Protein AF-A0A438I0M8-F1 (afdb_monomer)

Radius of gyration: 24.5 Å; Cα contacts (8 Å, |Δi|>4): 207; chains: 1; bounding box: 60×56×67 Å

Secondary structure (DSSP, 8-state):
-PPPGGGPPPP----HHHHHHHHHHHHHHHHHHHHHS-TT--TT-TT--HHHHHHHHHHHHHHHHHTT----------TTTTTT--HHHHHHHHHHTT--HHHHHHHHHHHHT-EEEEEETTEEEEEEE--S---TT-TTHHHHHHHHHHHHHHHHHHHHHTT-------S-HHHHHHHTT-----SSEEETTEEES--TTSGGGGHHHHHHHHHHHHHS-GGG--HHHHHHHIIIIITTTTHHHHTT-PPPHHHHHHHHHHHHHHHHTTS-TT---PPPPP-

pLDDT: mean 85.46, std 12.23, range [33.66, 98.0]

Nearest PDB structures (foldseek):
  8c8j-assembly1_A  TM=7.610E-01  e=7.286E-09  Homo sapiens
  8sxu-assembly1_A  TM=8.122E-01  e=3.528E-08  Homo sapiens
  8ibz-assembly1_C  TM=8.012E-01  e=1.674E-04  Bombyx mori
  8ibx-assembly1_C  TM=8.055E-01  e=7.377E-03  Bombyx mori
  8gh6-assembly1_A  TM=6.022E-01  e=6.569E-04  Bombyx mori

InterPro domains:
  IPR000477 Reverse transcriptase domain [PF00078] (3-159)
  IPR043502 DNA/RNA polymerase superfamily [SSF56672] (4-160)

Mean predicted aligned error: 8.7 Å

Foldseek 3Di:
DDDDPLNDDDADDDDPVLLVVLVVLLVVLQVCLCVQFDPLLQPSHPPRDPVVNLVVLLVVVVVCVVVVDDDDDDDDDDRLLFLAAQLVLLLVLCVVSPHDPVSSVVVSCSQQVDWDWDQDPNDTHDIDTDRGGAHHVRSNRRSSSSSNVSVVVVVVVVCVVVVVDDDDDDPDPVVVCVVVVHDDDDPQDDDPRATRDDDLQDLVRCVSLLVVLLVVLVPDPLQPADLVRLVCCCVVPVVCSCVVVVVPGDHDPVNVVSSVVSSVCSSCVHPPPDDDDDDDDDD

Sequence (283 aa):
MSKKISDYRPISLITSIYKIIAKVLAGRLRGILHETIHFTQGAFVQGRRILDAILIANEIVDEKKRSGEEGVVFKIDFEKAYDHVSWNFLDHVLEKKGFSPRWRKWMIGCLSSVSFAILVNGNVKEWVKASKGLRQGNPLSSFLFTSVVDVLSRMLLRAKERNALEGFKVESLSRLAELLDCKASGWPILYLGLPLEGNLKACGFWDPMIERISRRLNEWQKAYLSFGGRITLIQSCLTHMPCYFLSLFKIPTSVAAKIERLQKDFLWSGVGEGKEIIWLAGM

Structure (mmCIF, N/CA/C/O backbone):
data_AF-A0A438I0M8-F1
#
_entry.id   AF-A0A438I0M8-F1
#
loop_
_atom_site.group_PDB
_atom_site.id
_atom_site.type_symbol
_atom_site.label_atom_id
_atom_site.label_alt_id
_atom_site.label_comp_id
_atom_site.label_asym_id
_atom_site.label_entity_id
_atom_site.label_seq_id
_atom_site.pdbx_PDB_ins_code
_atom_site.Cartn_x
_atom_site.Cartn_y
_atom_site.Cartn_z
_atom_site.occupancy
_atom_site.B_iso_or_equiv
_atom_site.auth_seq_id
_atom_site.auth_comp_id
_atom_site.auth_asym_id
_atom_site.auth_atom_id
_atom_site.pdbx_PDB_model_num
ATOM 1 N N . MET A 1 1 ? 5.580 -7.807 24.618 1.00 40.22 1 MET A N 1
ATOM 2 C CA . MET A 1 1 ? 5.728 -8.359 23.252 1.00 40.22 1 MET A CA 1
ATOM 3 C C . MET A 1 1 ? 7.169 -8.127 22.810 1.00 40.22 1 MET A C 1
ATOM 5 O O . MET A 1 1 ? 7.579 -6.975 22.747 1.00 40.22 1 MET A O 1
ATOM 9 N N . SER A 1 2 ? 7.964 -9.185 22.625 1.00 40.16 2 SER A N 1
ATOM 10 C CA . SER A 1 2 ? 9.350 -9.057 22.145 1.00 40.16 2 SER A CA 1
ATOM 11 C C . SER A 1 2 ? 9.335 -8.633 20.672 1.00 40.16 2 SER A C 1
ATOM 13 O O . SER A 1 2 ? 8.674 -9.291 19.870 1.00 40.16 2 SER A O 1
ATOM 15 N N . LYS A 1 3 ? 9.988 -7.515 20.327 1.00 59.50 3 LYS A N 1
ATOM 16 C CA . LYS A 1 3 ? 10.063 -7.012 18.944 1.00 59.50 3 LYS A CA 1
ATOM 17 C C . LYS A 1 3 ? 11.075 -7.850 18.168 1.00 59.50 3 LYS A C 1
ATOM 19 O O . LYS A 1 3 ? 12.253 -7.860 18.523 1.00 59.50 3 LYS A O 1
ATOM 24 N N . LYS A 1 4 ? 10.637 -8.540 17.114 1.00 74.12 4 LYS A N 1
ATOM 25 C CA . LYS A 1 4 ? 11.539 -9.267 16.211 1.00 74.12 4 LYS A CA 1
ATOM 26 C C . LYS A 1 4 ? 12.122 -8.291 15.190 1.00 74.12 4 LYS A C 1
ATOM 28 O O . LYS A 1 4 ? 11.483 -7.308 14.825 1.00 74.12 4 LYS A O 1
ATOM 33 N N . ILE A 1 5 ? 13.324 -8.570 14.678 1.00 71.38 5 ILE A N 1
ATOM 34 C CA . ILE A 1 5 ? 13.959 -7.744 13.628 1.00 71.38 5 ILE A CA 1
ATOM 35 C C . ILE A 1 5 ? 13.052 -7.622 12.388 1.00 71.38 5 ILE A C 1
ATOM 37 O O . ILE A 1 5 ? 13.022 -6.574 11.749 1.00 71.38 5 ILE A O 1
ATOM 41 N N . SER A 1 6 ? 12.256 -8.655 12.092 1.00 71.38 6 SER A N 1
ATOM 42 C CA . SER A 1 6 ? 11.258 -8.670 11.013 1.00 71.38 6 SER A CA 1
ATOM 43 C C . SER A 1 6 ? 10.191 -7.578 11.114 1.00 71.38 6 SER A C 1
ATOM 45 O O . SER A 1 6 ? 9.601 -7.225 10.097 1.00 71.38 6 SER A O 1
ATOM 47 N N . ASP A 1 7 ? 9.948 -7.043 12.312 1.00 75.56 7 ASP A N 1
ATOM 48 C CA . ASP A 1 7 ? 8.883 -6.069 12.566 1.00 75.56 7 ASP A CA 1
ATOM 49 C C . ASP A 1 7 ? 9.321 -4.636 12.214 1.00 75.56 7 ASP A C 1
ATOM 51 O O . ASP A 1 7 ? 8.504 -3.712 12.163 1.00 75.56 7 ASP A O 1
ATOM 55 N N . TYR A 1 8 ? 10.618 -4.435 11.965 1.00 76.88 8 TYR A N 1
ATOM 56 C CA . TYR A 1 8 ? 11.184 -3.140 11.621 1.00 76.88 8 TYR A CA 1
ATOM 57 C C . TYR A 1 8 ? 11.173 -2.922 10.111 1.00 76.88 8 TYR A C 1
ATOM 59 O O . TYR A 1 8 ? 11.586 -3.774 9.327 1.00 76.88 8 TYR A O 1
ATOM 67 N N . ARG A 1 9 ? 10.750 -1.723 9.700 1.00 74.12 9 ARG A N 1
ATOM 68 C CA . ARG A 1 9 ? 10.871 -1.271 8.312 1.00 74.12 9 ARG A CA 1
ATOM 69 C C . ARG A 1 9 ? 12.157 -0.462 8.145 1.00 74.12 9 ARG A C 1
ATOM 71 O O . ARG A 1 9 ? 12.254 0.605 8.759 1.00 74.12 9 ARG A O 1
ATOM 78 N N . PRO A 1 10 ? 13.128 -0.913 7.335 1.00 75.00 10 PRO A N 1
ATOM 79 C CA . PRO A 1 10 ? 14.333 -0.138 7.087 1.00 75.00 10 PRO A CA 1
ATOM 80 C C . PRO A 1 10 ? 13.983 1.123 6.286 1.00 75.00 10 PRO A C 1
ATOM 82 O O . PRO A 1 10 ? 13.381 1.057 5.216 1.00 75.00 10 PRO A O 1
ATOM 85 N N . ILE A 1 11 ? 14.364 2.294 6.797 1.00 76.50 11 ILE A N 1
ATOM 86 C CA . ILE A 1 11 ? 14.213 3.568 6.084 1.00 76.50 11 ILE A CA 1
ATOM 87 C C . ILE A 1 11 ? 15.577 3.967 5.536 1.00 76.50 11 ILE A C 1
ATOM 89 O O . ILE A 1 11 ? 16.555 4.050 6.274 1.00 76.50 11 ILE A O 1
ATOM 93 N N . SER A 1 12 ? 15.646 4.237 4.233 1.00 74.38 12 SER A N 1
ATOM 94 C CA . SER A 1 12 ? 16.887 4.691 3.605 1.00 74.38 12 SER A CA 1
ATOM 95 C C . SER A 1 12 ? 17.064 6.197 3.785 1.00 74.38 12 SER A C 1
ATOM 97 O O . SER A 1 12 ? 16.319 6.990 3.201 1.00 74.38 12 SER A O 1
ATOM 99 N N . LEU A 1 13 ? 18.087 6.610 4.536 1.00 74.75 13 LEU A N 1
ATOM 100 C CA . LEU A 1 13 ? 18.497 8.012 4.592 1.00 74.75 13 LEU A CA 1
ATOM 101 C C . LEU A 1 13 ? 19.323 8.352 3.342 1.00 74.75 13 LEU A C 1
ATOM 103 O O . LEU A 1 13 ? 20.505 8.043 3.246 1.00 74.75 13 LEU A O 1
ATOM 107 N N . ILE A 1 14 ? 18.676 8.960 2.352 1.00 79.81 14 ILE A N 1
ATOM 108 C CA . ILE A 1 14 ? 19.315 9.358 1.092 1.00 79.81 14 ILE A CA 1
ATOM 109 C C . ILE A 1 14 ? 19.862 10.793 1.147 1.00 79.81 14 ILE A C 1
ATOM 111 O O . ILE 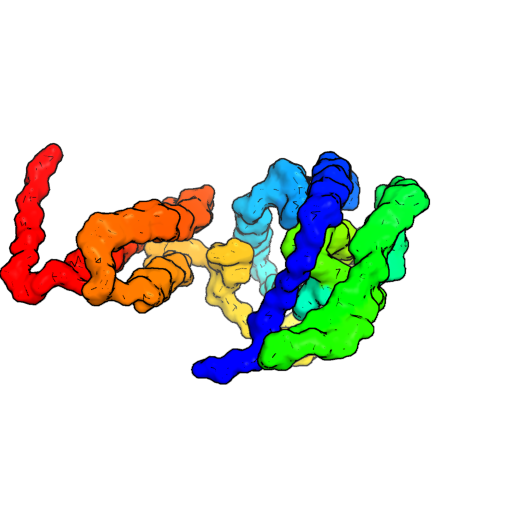A 1 14 ? 19.286 11.658 1.812 1.00 79.81 14 ILE A O 1
ATOM 115 N N . THR A 1 15 ? 20.950 11.056 0.414 1.00 85.75 15 THR A N 1
ATOM 116 C CA . THR A 1 15 ? 21.572 12.390 0.338 1.00 85.75 15 THR A CA 1
ATOM 117 C C . THR A 1 15 ? 20.621 13.420 -0.275 1.00 85.75 15 THR A C 1
ATOM 119 O O . THR A 1 15 ? 19.768 13.086 -1.102 1.00 85.75 15 THR A O 1
ATOM 122 N N . SER A 1 16 ? 20.762 14.693 0.107 1.00 89.12 16 SER A N 1
ATOM 123 C CA . SER A 1 16 ? 19.890 15.774 -0.378 1.00 89.12 16 SER A CA 1
ATOM 124 C C . SER A 1 16 ? 19.941 15.938 -1.900 1.00 89.12 16 SER A C 1
ATOM 126 O O . SER A 1 16 ? 18.896 16.058 -2.534 1.00 89.12 16 SER A O 1
ATOM 128 N N . ILE A 1 17 ? 21.130 15.841 -2.504 1.00 89.19 17 ILE A N 1
ATOM 129 C CA . ILE A 1 17 ? 21.302 15.890 -3.966 1.00 89.19 17 ILE A CA 1
ATOM 130 C C . ILE A 1 17 ? 20.529 14.748 -4.630 1.00 89.19 17 ILE A C 1
ATOM 132 O O . ILE A 1 17 ? 19.749 14.967 -5.557 1.00 89.19 17 ILE A O 1
ATOM 136 N N . TYR A 1 18 ? 20.674 13.525 -4.113 1.00 89.50 18 TYR A N 1
ATOM 137 C CA . TYR A 1 18 ? 19.948 12.382 -4.647 1.00 89.50 18 TYR A CA 1
ATOM 138 C C . TYR A 1 18 ? 18.426 12.534 -4.471 1.00 89.50 18 TYR A C 1
ATOM 140 O O . TYR A 1 18 ? 17.674 12.189 -5.380 1.00 89.50 18 TYR A O 1
ATOM 148 N N . LYS A 1 19 ? 17.948 13.093 -3.348 1.00 89.88 19 LYS A N 1
ATOM 149 C CA . LYS A 1 19 ? 16.517 13.391 -3.143 1.00 89.88 19 LYS A CA 1
ATOM 150 C C . LYS A 1 19 ? 15.972 14.315 -4.229 1.00 89.88 19 LYS A C 1
ATOM 152 O O . LYS A 1 19 ? 14.874 14.060 -4.718 1.00 89.88 19 LYS A O 1
ATOM 157 N N . ILE A 1 20 ? 16.728 15.343 -4.618 1.00 92.62 20 ILE A N 1
ATOM 158 C CA . ILE A 1 20 ? 16.339 16.277 -5.685 1.00 92.62 20 ILE A CA 1
ATOM 159 C C . ILE A 1 20 ? 16.224 15.529 -7.015 1.00 92.62 20 ILE A C 1
ATOM 161 O O . ILE A 1 20 ? 15.172 15.574 -7.650 1.00 92.62 20 ILE A O 1
ATOM 165 N N . ILE A 1 21 ? 17.257 14.770 -7.394 1.00 92.62 21 ILE A N 1
ATOM 166 C CA . ILE A 1 21 ? 17.262 13.978 -8.634 1.00 92.62 21 ILE A CA 1
ATOM 167 C C . ILE A 1 21 ? 16.079 13.002 -8.653 1.00 92.62 21 ILE A C 1
ATOM 169 O O . ILE A 1 21 ? 15.280 12.999 -9.591 1.00 92.62 21 ILE A O 1
ATOM 173 N N . ALA A 1 22 ? 15.908 12.219 -7.586 1.00 92.75 22 ALA A N 1
ATOM 174 C CA . ALA A 1 22 ? 14.816 11.264 -7.460 1.00 92.75 22 ALA A CA 1
ATOM 175 C C . ALA A 1 22 ? 13.445 11.946 -7.525 1.00 92.75 22 ALA A C 1
ATOM 177 O O . ALA A 1 22 ? 12.528 11.417 -8.145 1.00 92.75 22 ALA A O 1
ATOM 178 N N . LYS A 1 23 ? 13.291 13.133 -6.929 1.00 94.25 23 LYS A N 1
ATOM 179 C CA . LYS A 1 23 ? 12.041 13.898 -6.973 1.00 94.25 23 LYS A CA 1
ATOM 180 C C . LYS A 1 23 ? 11.719 14.392 -8.382 1.00 94.25 23 LYS A C 1
ATOM 182 O O . LYS A 1 23 ? 10.563 14.287 -8.785 1.00 94.25 23 LYS A O 1
ATOM 187 N N . VAL A 1 24 ? 12.711 14.879 -9.130 1.00 95.62 24 VAL A N 1
ATOM 188 C CA . VAL A 1 24 ? 12.541 15.301 -10.532 1.00 95.62 24 VAL A CA 1
ATOM 189 C C . VAL A 1 24 ? 12.108 14.117 -11.395 1.00 95.62 24 VAL A C 1
ATOM 191 O O . VAL A 1 24 ? 11.123 14.206 -12.129 1.00 95.62 24 VAL A O 1
ATOM 194 N N . LEU A 1 25 ? 12.799 12.983 -11.263 1.00 96.00 25 LEU A N 1
ATOM 195 C CA . LEU A 1 25 ? 12.471 11.764 -11.998 1.00 96.00 25 LEU A CA 1
ATOM 196 C C . LEU A 1 25 ? 11.075 11.236 -11.629 1.00 96.00 25 LEU A C 1
ATOM 198 O O . LEU A 1 25 ? 10.295 10.876 -12.509 1.00 96.00 25 LEU A O 1
ATOM 202 N N . ALA A 1 26 ? 10.730 11.252 -10.339 1.00 95.00 26 ALA A N 1
ATOM 203 C CA . ALA A 1 26 ? 9.423 10.842 -9.840 1.00 95.00 26 ALA A CA 1
ATOM 204 C C . ALA A 1 26 ? 8.300 11.757 -10.339 1.00 95.00 26 ALA A C 1
ATOM 206 O O . ALA A 1 26 ? 7.229 11.269 -10.681 1.00 95.00 26 ALA A O 1
ATOM 207 N N . GLY A 1 27 ? 8.541 13.069 -10.423 1.00 95.25 27 GLY A N 1
ATOM 208 C CA . GLY A 1 27 ? 7.591 14.023 -10.993 1.00 95.25 27 GLY A CA 1
ATOM 209 C C . GLY A 1 27 ? 7.272 13.717 -12.457 1.00 95.25 27 GLY A C 1
ATOM 210 O O . GLY A 1 27 ? 6.103 13.685 -12.829 1.00 95.25 27 GLY A O 1
ATOM 211 N N . ARG A 1 28 ? 8.297 13.406 -13.262 1.00 94.31 28 ARG A N 1
ATOM 212 C CA . ARG A 1 28 ? 8.118 13.005 -14.669 1.00 94.31 28 ARG A CA 1
ATOM 213 C C . ARG A 1 28 ? 7.369 11.680 -14.798 1.00 94.31 28 ARG A C 1
ATOM 215 O O . ARG A 1 28 ? 6.423 11.593 -15.572 1.00 94.31 28 ARG A O 1
ATOM 222 N N . LEU A 1 29 ? 7.755 10.672 -14.011 1.00 94.00 29 LEU A N 1
ATOM 223 C CA . LEU A 1 29 ? 7.098 9.363 -14.027 1.00 94.00 29 LEU A CA 1
ATOM 224 C C . LEU A 1 29 ? 5.631 9.455 -13.588 1.00 94.00 29 LEU A C 1
ATOM 226 O O . LEU A 1 29 ? 4.770 8.822 -14.188 1.00 94.00 29 LEU A O 1
ATOM 230 N N . ARG A 1 30 ? 5.331 10.280 -12.579 1.00 93.06 30 ARG A N 1
ATOM 231 C CA . ARG A 1 30 ? 3.965 10.512 -12.095 1.00 93.06 30 ARG A CA 1
ATOM 232 C C . ARG A 1 30 ? 3.036 11.013 -13.202 1.00 93.06 30 ARG A C 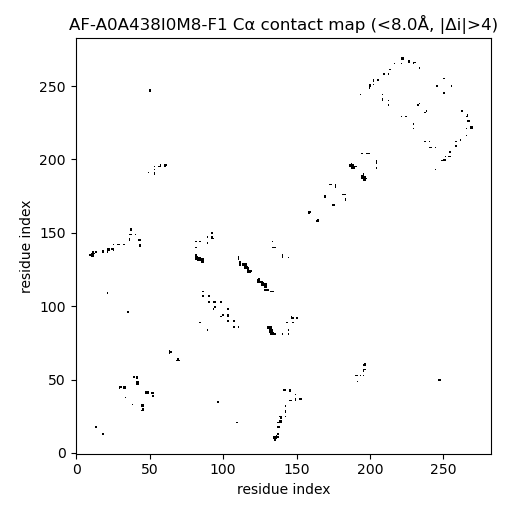1
ATOM 234 O O . ARG A 1 30 ? 1.895 10.565 -13.249 1.00 93.06 30 ARG A O 1
ATOM 241 N N . GLY A 1 31 ? 3.522 11.903 -14.072 1.00 91.56 31 GLY A N 1
ATOM 242 C CA . GLY A 1 31 ? 2.730 12.486 -15.158 1.00 91.56 31 GLY A CA 1
ATOM 243 C C . GLY A 1 31 ? 2.181 11.441 -16.128 1.00 91.56 31 GLY A C 1
ATOM 244 O O . GLY A 1 31 ? 1.017 11.507 -16.487 1.00 91.56 31 GLY A O 1
ATOM 245 N N . ILE A 1 32 ? 2.971 10.421 -16.457 1.00 91.50 32 ILE A N 1
ATOM 246 C CA . ILE A 1 32 ? 2.619 9.388 -17.450 1.00 91.50 32 ILE A CA 1
ATOM 247 C C . ILE A 1 32 ? 2.064 8.098 -16.828 1.00 91.50 32 ILE A C 1
ATOM 249 O O . ILE A 1 32 ? 1.664 7.166 -17.525 1.00 91.50 32 ILE A O 1
ATOM 253 N N . LEU A 1 33 ? 2.073 7.986 -15.497 1.00 90.25 33 LEU A N 1
ATOM 254 C CA . LEU A 1 33 ? 1.734 6.727 -14.834 1.00 90.25 33 LEU A CA 1
ATOM 255 C C . LEU A 1 33 ? 0.277 6.317 -15.091 1.00 90.25 33 LEU A C 1
ATOM 257 O O . LEU A 1 33 ? -0.017 5.138 -15.238 1.00 90.25 33 LEU A O 1
ATOM 261 N N . HIS A 1 34 ? -0.629 7.288 -15.187 1.00 88.06 34 HIS A N 1
ATOM 262 C CA . HIS A 1 34 ? -2.049 7.034 -15.417 1.00 88.06 34 HIS A CA 1
ATOM 263 C C . HIS A 1 34 ? -2.349 6.411 -16.793 1.00 88.06 34 HIS A C 1
ATOM 265 O O . HIS A 1 34 ? -3.288 5.626 -16.891 1.00 88.06 34 HIS A O 1
ATOM 271 N N . GLU A 1 35 ? -1.526 6.693 -17.809 1.00 88.69 35 GLU A N 1
ATOM 272 C CA . GLU A 1 35 ? -1.633 6.135 -19.168 1.00 88.69 35 GLU A CA 1
ATOM 273 C C . GLU A 1 35 ? -1.094 4.699 -19.247 1.00 88.69 35 GLU A C 1
ATOM 275 O O . GLU A 1 35 ? -1.533 3.884 -20.054 1.00 88.69 35 GLU A O 1
ATOM 280 N N . THR A 1 36 ? -0.125 4.370 -18.390 1.00 88.06 36 THR A N 1
ATOM 281 C CA . THR A 1 36 ? 0.615 3.100 -18.461 1.00 88.06 36 THR A CA 1
ATOM 282 C C . THR A 1 36 ? 0.114 2.039 -17.484 1.00 88.06 36 THR A C 1
ATOM 284 O O . THR A 1 36 ? 0.521 0.877 -17.587 1.00 88.06 36 THR A O 1
ATOM 287 N N . ILE A 1 37 ? -0.741 2.403 -16.529 1.00 91.50 37 ILE A N 1
ATOM 288 C CA . ILE A 1 37 ? -1.226 1.530 -15.456 1.00 91.50 37 ILE A CA 1
ATOM 289 C C . ILE A 1 37 ? -2.719 1.251 -15.628 1.00 91.50 37 ILE A C 1
ATOM 291 O O . ILE A 1 37 ? -3.517 2.171 -15.822 1.00 91.50 37 ILE A O 1
ATOM 295 N N . HIS A 1 38 ? -3.101 -0.020 -15.494 1.00 90.00 38 HIS A N 1
ATOM 296 C CA . HIS A 1 38 ? -4.480 -0.481 -15.611 1.00 90.00 38 HIS A CA 1
ATOM 297 C C . HIS A 1 38 ? -5.424 0.283 -14.670 1.00 90.00 38 HIS A C 1
ATOM 299 O O . HIS A 1 38 ? -5.036 0.638 -13.556 1.00 90.00 38 HIS A O 1
ATOM 305 N N . PHE A 1 39 ? -6.663 0.547 -15.096 1.00 87.25 39 PHE A N 1
ATOM 306 C CA . PHE A 1 39 ? -7.582 1.453 -14.392 1.00 87.25 39 PHE A CA 1
ATOM 307 C C . PHE A 1 39 ? -7.948 0.995 -12.969 1.00 87.25 39 PHE A C 1
ATOM 309 O O . PHE A 1 39 ? -8.180 1.837 -12.106 1.00 87.25 39 PHE A O 1
ATOM 316 N N . THR A 1 40 ? -7.920 -0.313 -12.693 1.00 86.44 40 THR A N 1
ATOM 317 C CA . THR A 1 40 ? -8.222 -0.878 -11.361 1.00 86.44 40 THR A CA 1
ATOM 318 C C . THR A 1 40 ? -7.136 -0.619 -10.311 1.00 86.44 40 THR A C 1
ATOM 320 O O . THR A 1 40 ? -7.393 -0.731 -9.114 1.00 86.44 40 THR A O 1
ATOM 323 N N . GLN A 1 41 ? -5.918 -0.255 -10.717 1.00 88.94 41 GLN A N 1
ATOM 324 C CA . GLN A 1 41 ? -4.818 0.024 -9.793 1.00 88.94 41 GLN A CA 1
ATOM 325 C C . GLN A 1 41 ? -4.948 1.445 -9.219 1.00 88.94 41 GLN A C 1
ATOM 327 O O . GLN A 1 41 ? -4.519 2.422 -9.827 1.00 88.94 41 GLN A O 1
ATOM 332 N N . GLY A 1 42 ? -5.529 1.593 -8.030 1.00 85.69 42 GLY A N 1
ATOM 333 C CA . GLY A 1 42 ? -5.767 2.919 -7.437 1.00 85.69 42 GLY A CA 1
ATOM 334 C C . GLY A 1 42 ? -4.529 3.600 -6.829 1.00 85.69 42 GLY A C 1
ATOM 335 O O . GLY A 1 42 ? -4.454 4.826 -6.773 1.00 85.69 42 GLY A O 1
ATOM 336 N N . ALA A 1 43 ? -3.544 2.831 -6.356 1.00 87.94 43 ALA A N 1
ATOM 337 C CA . ALA A 1 43 ? -2.472 3.366 -5.514 1.00 87.94 43 ALA A CA 1
ATOM 338 C C . ALA A 1 43 ? -1.422 4.175 -6.296 1.00 87.94 43 ALA A C 1
ATOM 340 O O . ALA A 1 43 ? -0.907 3.721 -7.313 1.00 87.94 43 ALA A O 1
ATOM 341 N N . PHE A 1 44 ? -1.052 5.347 -5.762 1.00 88.44 44 PHE A N 1
ATOM 342 C CA . PHE A 1 44 ? 0.003 6.236 -6.280 1.00 88.44 44 PHE A CA 1
ATOM 343 C C . PHE A 1 44 ? -0.183 6.722 -7.728 1.00 88.44 44 PHE A C 1
ATOM 345 O O . PHE A 1 44 ? 0.752 7.265 -8.312 1.00 88.44 44 PHE A O 1
ATOM 352 N N . VAL A 1 45 ? -1.381 6.603 -8.301 1.00 89.69 45 VAL A N 1
ATOM 353 C CA . VAL A 1 45 ? -1.696 7.144 -9.628 1.00 89.69 45 VAL A CA 1
ATOM 354 C C . VAL A 1 45 ? -2.427 8.475 -9.474 1.00 89.69 45 VAL A C 1
ATOM 356 O O . VAL A 1 45 ? -3.369 8.601 -8.694 1.00 89.69 45 VAL A O 1
ATOM 359 N N . GLN A 1 46 ? -1.979 9.502 -10.199 1.00 88.56 46 GLN A N 1
ATOM 360 C CA . GLN A 1 46 ? -2.615 10.817 -10.152 1.00 88.56 46 GLN A CA 1
ATOM 361 C C . GLN A 1 46 ? -4.069 10.738 -10.636 1.00 88.56 46 GLN A C 1
ATOM 363 O O . GLN A 1 46 ? -4.363 10.073 -11.622 1.00 88.56 46 GLN A O 1
ATOM 368 N N . GLY A 1 47 ? -4.969 11.418 -9.922 1.00 87.44 47 GLY A N 1
ATOM 369 C CA . GLY A 1 47 ? -6.400 11.437 -10.230 1.00 87.44 47 GLY A CA 1
ATOM 370 C C . GLY A 1 47 ? -7.203 10.284 -9.620 1.00 87.44 47 GLY A C 1
ATOM 371 O O . GLY A 1 47 ? -8.418 10.404 -9.545 1.00 87.44 47 GLY A O 1
ATOM 372 N N . ARG A 1 48 ? -6.558 9.220 -9.119 1.00 91.00 48 ARG A N 1
ATOM 373 C CA . ARG A 1 48 ? -7.243 8.085 -8.475 1.00 91.00 48 ARG A CA 1
ATOM 374 C C . ARG A 1 48 ? -7.273 8.279 -6.960 1.00 91.00 48 ARG A C 1
ATOM 376 O O . ARG A 1 48 ? -6.226 8.521 -6.352 1.00 91.00 48 ARG A O 1
ATOM 383 N N . ARG A 1 49 ? -8.456 8.215 -6.339 1.00 91.19 49 ARG A N 1
ATOM 384 C CA . ARG A 1 49 ? -8.604 8.389 -4.886 1.00 91.19 49 ARG A CA 1
ATOM 385 C C . ARG A 1 49 ? -8.703 7.030 -4.204 1.00 91.19 49 ARG A C 1
ATOM 387 O O . ARG A 1 49 ? -9.259 6.077 -4.736 1.00 91.19 49 ARG A O 1
ATOM 394 N N . ILE A 1 50 ? -8.191 6.957 -2.978 1.00 92.00 50 ILE A N 1
ATOM 395 C CA . ILE A 1 50 ? -8.288 5.746 -2.148 1.00 92.00 50 ILE A CA 1
ATOM 396 C C . ILE A 1 50 ? -9.748 5.367 -1.852 1.00 92.00 50 ILE A C 1
ATOM 398 O O . ILE A 1 50 ? -10.071 4.188 -1.756 1.00 92.00 50 ILE A O 1
ATOM 402 N N . LEU A 1 51 ? -10.626 6.370 -1.759 1.00 90.44 51 LEU A N 1
ATOM 403 C CA . LEU A 1 51 ? -12.051 6.188 -1.496 1.00 90.44 51 LEU A CA 1
ATOM 404 C C . LEU A 1 51 ? -12.762 5.496 -2.662 1.00 90.44 51 LEU A C 1
ATOM 406 O O . LEU A 1 51 ? -13.614 4.649 -2.418 1.00 90.44 51 LEU A O 1
ATOM 410 N N . ASP A 1 52 ? -12.355 5.780 -3.903 1.00 90.75 52 ASP A N 1
ATOM 411 C CA . ASP A 1 52 ? -12.923 5.144 -5.096 1.00 90.75 52 ASP A CA 1
ATOM 412 C C . ASP A 1 52 ? -12.681 3.629 -5.055 1.00 90.75 52 ASP A C 1
ATOM 414 O O . ASP A 1 52 ? -13.586 2.842 -5.311 1.00 90.75 52 ASP A O 1
ATOM 418 N N . ALA A 1 53 ? -11.476 3.207 -4.650 1.00 91.56 53 ALA A N 1
ATOM 419 C CA . ALA A 1 53 ? -11.140 1.789 -4.516 1.00 91.56 53 ALA A CA 1
ATOM 420 C C . ALA A 1 53 ? -12.008 1.081 -3.464 1.00 91.56 53 ALA A C 1
ATOM 422 O O . ALA A 1 53 ? -12.385 -0.073 -3.652 1.00 91.56 53 ALA A O 1
ATOM 423 N N . ILE A 1 54 ? -12.341 1.766 -2.367 1.00 90.31 54 ILE A N 1
ATOM 424 C CA . ILE A 1 54 ? -13.207 1.216 -1.318 1.00 90.31 54 ILE A CA 1
ATOM 425 C C . ILE A 1 54 ? -14.652 1.131 -1.797 1.00 90.31 54 ILE A C 1
ATOM 427 O O . ILE A 1 54 ? -15.309 0.123 -1.552 1.00 90.31 54 ILE A O 1
ATOM 431 N N . LEU A 1 55 ? -15.146 2.165 -2.479 1.00 90.00 55 LEU A N 1
ATOM 432 C CA . LEU A 1 55 ? -16.506 2.184 -3.007 1.00 90.00 55 LEU A CA 1
ATOM 433 C C . LEU A 1 55 ? -16.708 1.068 -4.039 1.00 90.00 55 LEU A C 1
ATOM 435 O O . LEU A 1 55 ? -17.650 0.294 -3.918 1.00 90.00 55 LEU A O 1
ATOM 439 N N . ILE A 1 56 ? -15.776 0.934 -4.989 1.00 91.31 56 ILE A N 1
ATOM 440 C CA . ILE A 1 56 ? -15.798 -0.132 -5.999 1.00 91.31 56 ILE A CA 1
ATOM 441 C C . ILE A 1 56 ? -15.769 -1.511 -5.328 1.00 91.31 56 ILE A C 1
ATOM 443 O O . ILE A 1 56 ? -16.540 -2.388 -5.702 1.00 91.31 56 ILE A O 1
ATOM 447 N N . ALA A 1 57 ? -14.909 -1.709 -4.324 1.00 91.75 57 ALA A N 1
ATOM 448 C CA . ALA A 1 57 ? -14.836 -2.982 -3.612 1.00 91.75 57 ALA A CA 1
ATOM 449 C C . ALA A 1 57 ? -16.141 -3.320 -2.871 1.00 91.75 57 ALA A C 1
ATOM 451 O O . ALA A 1 57 ? -16.554 -4.476 -2.897 1.00 91.75 57 ALA A O 1
ATOM 452 N N . ASN A 1 58 ? -16.796 -2.337 -2.240 1.00 88.75 58 ASN A N 1
ATOM 453 C CA . ASN A 1 58 ? -18.093 -2.557 -1.595 1.00 88.75 58 ASN A CA 1
ATOM 454 C C . ASN A 1 58 ? -19.181 -2.896 -2.621 1.00 88.75 58 ASN A C 1
ATOM 456 O O . ASN A 1 58 ? -19.896 -3.866 -2.407 1.00 88.75 58 ASN A O 1
ATOM 460 N N . GLU A 1 59 ? -19.262 -2.186 -3.752 1.00 90.75 59 GLU A N 1
ATOM 461 C CA . GLU A 1 59 ? -20.280 -2.493 -4.770 1.00 90.75 59 GLU A CA 1
ATOM 462 C C . GLU A 1 59 ? -20.086 -3.894 -5.366 1.00 90.75 59 GLU A C 1
ATOM 464 O O . GLU A 1 59 ? -21.058 -4.625 -5.506 1.00 90.75 59 GLU A O 1
ATOM 469 N N . ILE A 1 60 ? -18.842 -4.317 -5.637 1.00 91.25 60 ILE A N 1
ATOM 470 C CA . ILE A 1 60 ? -18.551 -5.677 -6.132 1.00 91.25 60 ILE A CA 1
ATOM 471 C C . ILE A 1 60 ? -19.019 -6.743 -5.130 1.00 91.25 60 ILE A C 1
ATOM 473 O O . ILE A 1 60 ? -19.575 -7.772 -5.520 1.00 91.25 60 ILE A O 1
ATOM 477 N N . VAL A 1 61 ? -18.774 -6.520 -3.835 1.00 89.81 61 VAL A N 1
ATOM 478 C CA . VAL A 1 61 ? -19.192 -7.446 -2.773 1.00 89.81 61 VAL A CA 1
ATOM 479 C C . VAL A 1 61 ? -20.715 -7.474 -2.649 1.00 89.81 61 VAL A C 1
ATOM 481 O O . VAL A 1 61 ? -21.297 -8.555 -2.566 1.00 89.81 61 VAL A O 1
ATOM 484 N N . ASP A 1 62 ? -21.364 -6.311 -2.675 1.00 88.50 62 ASP A N 1
ATOM 485 C CA . ASP A 1 62 ? -22.817 -6.200 -2.565 1.00 88.50 62 ASP A CA 1
ATOM 486 C C . ASP A 1 62 ? -23.531 -6.807 -3.779 1.00 88.50 62 ASP A C 1
ATOM 488 O O . ASP A 1 62 ? -24.513 -7.531 -3.611 1.00 88.50 62 ASP A O 1
ATOM 492 N N . GLU A 1 63 ? -23.029 -6.574 -4.995 1.00 91.06 63 GLU A N 1
ATOM 493 C CA . GLU A 1 63 ? -23.537 -7.176 -6.231 1.00 91.06 63 GLU A CA 1
ATOM 494 C C . GLU A 1 63 ? -23.505 -8.706 -6.147 1.00 91.06 63 GLU A C 1
ATOM 496 O O . GLU A 1 63 ? -24.525 -9.363 -6.374 1.00 91.06 63 GLU A O 1
ATOM 501 N N . LYS A 1 64 ? -22.363 -9.280 -5.743 1.00 89.38 64 LYS A N 1
ATOM 502 C CA . LYS A 1 64 ? -22.211 -10.736 -5.620 1.00 89.38 64 LYS A CA 1
ATOM 503 C C . LYS A 1 64 ? -23.100 -11.356 -4.550 1.00 89.38 64 LYS A C 1
ATOM 505 O O . LYS A 1 64 ? -23.545 -12.488 -4.695 1.00 89.38 64 LYS A O 1
ATOM 510 N N . LYS A 1 65 ? -23.420 -10.615 -3.494 1.00 86.25 65 LYS A N 1
ATOM 511 C CA . LYS A 1 65 ? -24.386 -11.076 -2.492 1.00 86.25 65 LYS A CA 1
ATOM 512 C C . LYS A 1 65 ? -25.815 -11.033 -2.995 1.00 86.25 65 LYS A C 1
ATOM 514 O O . LYS A 1 65 ? -26.569 -11.967 -2.738 1.00 86.25 65 LYS A O 1
ATOM 519 N N . ARG A 1 66 ? -26.189 -9.971 -3.714 1.00 90.19 66 ARG A N 1
ATOM 520 C CA . ARG A 1 66 ? -27.528 -9.848 -4.309 1.00 90.19 66 ARG A CA 1
ATOM 521 C C . ARG A 1 66 ? -27.793 -10.946 -5.337 1.00 90.19 66 ARG A C 1
ATOM 523 O O . ARG A 1 66 ? -28.936 -11.372 -5.454 1.00 90.19 66 ARG A O 1
ATOM 530 N N . SER A 1 67 ? -26.763 -11.428 -6.039 1.00 92.00 67 SER A N 1
ATOM 531 C CA . SER A 1 67 ? -26.909 -12.559 -6.962 1.00 92.00 67 SER A CA 1
ATOM 532 C C . SER A 1 67 ? -27.110 -13.908 -6.259 1.00 92.00 67 SER A C 1
ATOM 534 O O . SER A 1 67 ? -27.507 -14.865 -6.914 1.00 92.00 67 SER A O 1
ATOM 536 N N . GLY A 1 68 ? -26.848 -14.005 -4.948 1.00 87.00 68 GLY A N 1
ATOM 537 C CA . GLY A 1 68 ? -26.949 -15.256 -4.188 1.00 87.00 68 GLY A CA 1
ATOM 538 C C . GLY A 1 68 ? -25.891 -16.300 -4.560 1.00 87.00 68 GLY A C 1
ATOM 539 O O . GLY A 1 68 ? -26.012 -17.458 -4.168 1.00 87.00 68 GLY A O 1
ATOM 540 N N . GLU A 1 69 ? -24.865 -15.906 -5.319 1.00 84.38 69 GLU A N 1
ATOM 541 C CA . GLU A 1 69 ? -23.768 -16.790 -5.709 1.00 84.38 69 GLU A CA 1
ATOM 542 C C . GLU A 1 69 ? -22.745 -16.882 -4.576 1.00 84.38 69 GLU A C 1
ATOM 544 O O . GLU A 1 69 ? -22.329 -15.873 -4.000 1.00 84.38 69 GLU A O 1
ATOM 549 N N . GLU A 1 70 ? -22.289 -18.096 -4.278 1.00 80.81 70 GLU A N 1
ATOM 550 C CA . GLU A 1 70 ? -21.169 -18.284 -3.364 1.00 80.81 70 GLU A CA 1
ATOM 551 C C . GLU A 1 70 ? -19.871 -17.764 -3.996 1.00 80.81 70 GLU A C 1
ATOM 553 O O . GLU A 1 70 ? -19.599 -17.957 -5.183 1.00 80.81 70 GLU A O 1
ATOM 558 N N . GLY A 1 71 ? -19.039 -17.108 -3.190 1.00 84.31 71 GLY A N 1
ATOM 559 C CA . GLY A 1 71 ? -17.780 -16.542 -3.651 1.00 84.31 71 GLY A CA 1
ATOM 560 C C . GLY A 1 71 ? -16.799 -16.302 -2.512 1.00 84.31 71 GLY A C 1
ATOM 561 O O . GLY A 1 71 ? -17.177 -16.180 -1.347 1.00 84.31 71 GLY A O 1
ATOM 562 N N . VAL A 1 72 ? -15.516 -16.220 -2.862 1.00 86.25 72 VAL A N 1
ATOM 563 C CA . VAL A 1 72 ? -14.422 -15.963 -1.919 1.00 86.25 72 VAL A 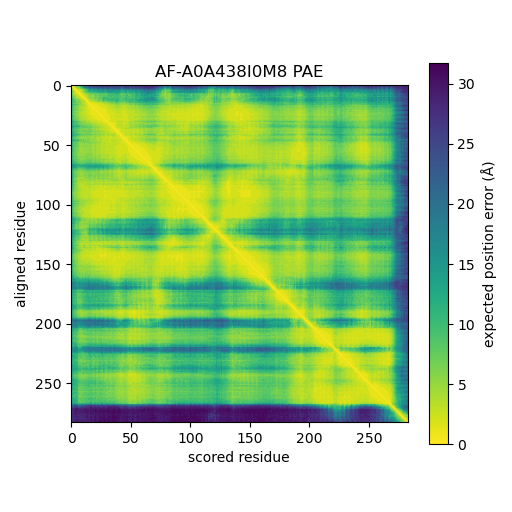CA 1
ATOM 564 C C . VAL A 1 72 ? -13.677 -14.704 -2.342 1.00 86.25 72 VAL A C 1
ATOM 566 O O . VAL A 1 72 ? -13.344 -14.526 -3.513 1.00 86.25 72 VAL A O 1
ATOM 569 N N . VAL A 1 73 ? -13.377 -13.835 -1.376 1.00 87.88 73 VAL A N 1
ATOM 570 C CA . VAL A 1 73 ? -12.496 -12.683 -1.591 1.00 87.88 73 VAL A CA 1
ATOM 571 C C . VAL A 1 73 ? -11.064 -13.096 -1.290 1.00 87.88 73 VAL A C 1
ATOM 573 O O . VAL A 1 73 ? -10.715 -13.385 -0.146 1.00 87.88 73 VAL A O 1
ATOM 576 N N . PHE A 1 74 ? -10.219 -13.091 -2.318 1.00 87.69 74 PHE A N 1
ATOM 577 C CA . PHE A 1 74 ? -8.804 -13.400 -2.166 1.00 87.69 74 PHE A CA 1
ATOM 578 C C . PHE A 1 74 ? -7.991 -12.123 -1.935 1.00 87.69 74 PHE A C 1
ATOM 580 O O . PHE A 1 74 ? -7.857 -11.276 -2.822 1.00 87.69 74 PHE A O 1
ATOM 587 N N . LYS A 1 75 ? -7.450 -11.969 -0.722 1.00 88.62 75 LYS A N 1
ATOM 588 C CA . LYS A 1 75 ? -6.631 -10.817 -0.335 1.00 88.62 75 LYS A CA 1
ATOM 589 C C . LYS A 1 75 ? -5.151 -11.187 -0.373 1.00 88.62 75 LYS A C 1
ATOM 591 O O . LYS A 1 75 ? -4.670 -11.919 0.484 1.00 88.62 75 LYS A O 1
ATOM 596 N N . ILE A 1 76 ? -4.436 -10.626 -1.344 1.00 88.81 76 ILE A N 1
ATOM 597 C CA . ILE A 1 76 ? -2.995 -10.831 -1.524 1.00 88.81 76 ILE A CA 1
ATOM 598 C C . ILE A 1 76 ? -2.235 -9.691 -0.844 1.00 88.81 76 ILE A C 1
ATOM 600 O O . ILE A 1 76 ? -2.553 -8.520 -1.058 1.00 88.81 76 ILE A O 1
ATOM 604 N N . ASP A 1 77 ? -1.219 -10.034 -0.054 1.00 88.88 77 ASP A N 1
ATOM 605 C CA . ASP A 1 77 ? -0.253 -9.083 0.498 1.00 88.88 77 ASP A CA 1
ATOM 606 C C . ASP A 1 77 ? 1.172 -9.518 0.140 1.00 88.88 77 ASP A C 1
ATOM 608 O O . ASP A 1 77 ? 1.464 -10.708 0.023 1.00 88.88 77 ASP A O 1
ATOM 612 N N . PHE A 1 78 ? 2.062 -8.549 -0.056 1.00 88.44 78 PHE A N 1
ATOM 613 C CA . PHE A 1 78 ? 3.446 -8.806 -0.442 1.00 88.44 78 PHE A CA 1
ATOM 614 C C . PHE A 1 78 ? 4.357 -8.664 0.774 1.00 88.44 78 PHE A C 1
ATOM 616 O O . PHE A 1 78 ? 4.591 -7.551 1.262 1.00 88.44 78 PHE A O 1
ATOM 623 N N . GLU A 1 79 ? 4.940 -9.773 1.234 1.00 87.56 79 GLU A N 1
ATOM 624 C CA . GLU A 1 79 ? 5.930 -9.719 2.307 1.00 87.56 79 GLU A CA 1
ATOM 625 C C . GLU A 1 79 ? 7.131 -8.866 1.873 1.00 87.56 79 GLU A C 1
ATOM 627 O O . GLU A 1 79 ? 7.791 -9.141 0.867 1.00 87.56 79 GLU A O 1
ATOM 632 N N . LYS A 1 80 ? 7.412 -7.804 2.643 1.00 85.25 80 LYS A N 1
ATOM 633 C CA . LYS A 1 80 ? 8.507 -6.853 2.380 1.00 85.25 80 LYS A CA 1
ATOM 634 C C . LYS A 1 80 ? 8.554 -6.442 0.904 1.00 85.25 80 LYS A C 1
ATOM 636 O O . LYS A 1 80 ? 9.582 -6.540 0.237 1.00 85.25 80 LYS A O 1
ATOM 641 N N . ALA A 1 81 ? 7.406 -5.996 0.398 1.00 87.69 81 ALA A N 1
ATOM 642 C CA . ALA A 1 81 ? 7.148 -5.766 -1.021 1.00 87.69 81 ALA A CA 1
ATOM 643 C C . ALA A 1 81 ? 8.260 -5.006 -1.765 1.00 87.69 81 ALA A C 1
ATOM 645 O O . ALA A 1 81 ? 8.590 -5.332 -2.902 1.00 87.69 81 ALA A O 1
ATOM 646 N N . TYR A 1 82 ? 8.846 -3.991 -1.125 1.00 90.25 82 TYR A N 1
ATOM 647 C CA . TYR A 1 82 ? 9.899 -3.188 -1.738 1.00 90.25 82 TYR A CA 1
ATOM 648 C C . TYR A 1 82 ? 11.236 -3.923 -1.763 1.00 90.25 82 TYR A C 1
ATOM 650 O O . TYR A 1 82 ? 11.936 -3.822 -2.762 1.00 90.25 82 TYR A O 1
ATOM 658 N N . ASP A 1 83 ? 11.569 -4.704 -0.740 1.00 88.56 83 ASP A N 1
ATOM 659 C CA . ASP A 1 83 ? 12.879 -5.349 -0.585 1.00 88.56 83 ASP A CA 1
ATOM 660 C C . ASP A 1 83 ? 13.098 -6.482 -1.605 1.00 88.56 83 ASP A C 1
ATOM 662 O O . ASP A 1 83 ? 14.231 -6.825 -1.944 1.00 88.56 83 ASP A O 1
ATOM 666 N N . HIS A 1 84 ? 12.012 -7.054 -2.131 1.00 90.69 84 HIS A N 1
ATOM 667 C CA . HIS A 1 84 ? 12.051 -8.227 -3.006 1.00 90.69 84 HIS A CA 1
ATOM 668 C C . HIS A 1 84 ? 12.018 -7.922 -4.510 1.00 90.69 84 HIS A C 1
ATOM 670 O O . HIS A 1 84 ? 12.176 -8.841 -5.314 1.00 90.69 84 HIS A O 1
ATOM 676 N N . VAL A 1 85 ? 11.860 -6.660 -4.923 1.00 94.19 85 VAL A N 1
ATOM 677 C CA . VAL A 1 85 ? 11.760 -6.310 -6.351 1.00 94.19 85 VAL A CA 1
ATOM 678 C C . VAL A 1 85 ? 13.071 -6.595 -7.088 1.00 94.19 85 VAL A C 1
ATOM 680 O O . VAL A 1 85 ? 14.083 -5.937 -6.852 1.00 94.19 85 VAL A O 1
ATOM 683 N N . SER A 1 86 ? 13.046 -7.532 -8.037 1.00 95.69 86 SER A N 1
ATOM 684 C CA . SER A 1 86 ? 14.173 -7.785 -8.942 1.00 95.69 86 SER A CA 1
ATOM 685 C C . SER A 1 86 ? 14.385 -6.610 -9.900 1.00 95.69 86 SER A C 1
ATOM 687 O O . SER A 1 86 ? 13.461 -6.189 -10.598 1.00 95.69 86 SER A O 1
ATOM 689 N N . TRP A 1 87 ? 15.615 -6.095 -9.970 1.00 96.00 87 TRP A N 1
ATOM 690 C CA . TRP A 1 87 ? 15.964 -4.988 -10.867 1.00 96.00 87 TRP A CA 1
ATOM 691 C C . TRP A 1 87 ? 15.917 -5.383 -12.341 1.00 96.00 87 TRP A C 1
ATOM 693 O O . TRP A 1 87 ? 15.458 -4.590 -13.155 1.00 96.00 87 TRP A O 1
ATOM 703 N N . ASN A 1 88 ? 16.307 -6.617 -12.673 1.00 96.88 88 ASN A N 1
ATOM 704 C CA . ASN A 1 88 ? 16.213 -7.136 -14.041 1.00 96.88 88 ASN A CA 1
ATOM 705 C C . ASN A 1 88 ? 14.752 -7.226 -14.491 1.00 96.88 88 ASN A C 1
ATOM 707 O O . ASN A 1 88 ? 14.411 -6.848 -15.609 1.00 96.88 88 ASN A O 1
ATOM 711 N N . PHE A 1 89 ? 13.872 -7.679 -13.593 1.00 97.00 89 PHE A N 1
ATOM 712 C CA . PHE A 1 89 ? 12.443 -7.718 -13.875 1.00 97.00 89 PHE A CA 1
ATOM 713 C C . PHE A 1 89 ? 11.868 -6.308 -14.041 1.00 97.00 89 PHE A C 1
ATOM 715 O O . PHE A 1 89 ? 11.152 -6.050 -15.003 1.00 97.00 89 PHE A O 1
ATOM 722 N N . LEU A 1 90 ? 12.220 -5.374 -13.153 1.00 97.25 90 LEU A N 1
ATOM 723 C CA . LEU A 1 90 ? 11.799 -3.978 -13.272 1.00 97.25 90 LEU A CA 1
ATOM 724 C C . LEU A 1 90 ? 12.249 -3.355 -14.601 1.00 97.25 90 LEU A C 1
ATOM 726 O O . LEU A 1 90 ? 11.447 -2.696 -15.259 1.00 97.25 90 LEU A O 1
ATOM 730 N N . ASP A 1 91 ? 13.503 -3.563 -15.003 1.00 97.69 91 ASP A N 1
ATOM 731 C CA . ASP A 1 91 ? 14.027 -3.063 -16.275 1.00 97.69 91 ASP A CA 1
ATOM 732 C C . ASP A 1 91 ? 13.229 -3.605 -17.468 1.00 97.69 91 ASP A C 1
ATOM 734 O O . ASP A 1 91 ? 12.805 -2.836 -18.333 1.00 97.69 91 ASP A O 1
ATOM 738 N N . HIS A 1 92 ? 12.932 -4.909 -17.458 1.00 97.56 92 HIS A N 1
ATOM 739 C CA . HIS A 1 92 ? 12.094 -5.548 -18.470 1.00 97.56 92 HIS A CA 1
ATOM 740 C C . HIS A 1 92 ? 10.671 -4.970 -18.502 1.00 97.56 92 HIS A C 1
ATOM 742 O O . HIS A 1 92 ? 10.119 -4.714 -19.571 1.00 97.56 92 HIS A O 1
ATOM 748 N N . VAL A 1 93 ? 10.070 -4.708 -17.339 1.00 96.69 93 VAL A N 1
ATOM 749 C CA . VAL A 1 93 ? 8.745 -4.076 -17.252 1.00 96.69 93 VAL A CA 1
ATOM 750 C C . VAL A 1 93 ? 8.765 -2.669 -17.844 1.00 96.69 93 VAL A C 1
ATOM 752 O O . VAL A 1 93 ? 7.868 -2.315 -18.610 1.00 96.69 93 VAL A O 1
ATOM 755 N N . LEU A 1 94 ? 9.784 -1.867 -17.528 1.00 96.19 94 LEU A N 1
ATOM 756 C CA . LEU A 1 94 ? 9.937 -0.527 -18.097 1.00 96.19 94 LEU A CA 1
ATOM 757 C C . LEU A 1 94 ? 10.146 -0.591 -19.616 1.00 96.19 94 LEU A C 1
ATOM 759 O O . LEU A 1 94 ? 9.559 0.199 -20.351 1.00 96.19 94 LEU A O 1
ATOM 763 N N . GLU A 1 95 ? 10.919 -1.555 -20.109 1.00 97.06 95 GLU A N 1
ATOM 764 C CA . GLU A 1 95 ? 11.093 -1.773 -21.546 1.00 97.06 95 GLU A CA 1
ATOM 765 C C . GLU A 1 95 ? 9.762 -2.082 -22.237 1.00 97.06 95 GLU A C 1
ATOM 767 O O . GLU A 1 95 ? 9.402 -1.424 -23.212 1.00 97.06 95 GLU A O 1
ATOM 772 N N . LYS A 1 96 ? 8.983 -3.025 -21.694 1.00 95.06 96 LYS A N 1
ATOM 773 C CA . LYS A 1 96 ? 7.670 -3.398 -22.244 1.00 95.06 96 LYS A CA 1
ATOM 774 C C . LYS A 1 96 ? 6.625 -2.291 -22.136 1.00 95.06 96 LYS A C 1
ATOM 776 O O . LYS A 1 96 ? 5.668 -2.295 -22.903 1.00 95.06 96 LYS A O 1
ATOM 781 N N . LYS A 1 97 ? 6.812 -1.336 -21.225 1.00 93.06 97 LYS A N 1
ATOM 782 C CA . LYS A 1 97 ? 6.001 -0.114 -21.122 1.00 93.06 97 LYS A CA 1
ATOM 783 C C . LYS A 1 97 ? 6.469 1.014 -22.056 1.00 93.06 97 LYS A C 1
ATOM 785 O O . LYS A 1 97 ? 5.883 2.088 -22.022 1.00 93.06 97 LYS A O 1
ATOM 790 N N . GLY A 1 98 ? 7.497 0.791 -22.880 1.00 94.38 98 GLY A N 1
ATOM 791 C CA . GLY A 1 98 ? 7.961 1.750 -23.888 1.00 94.38 98 GLY A CA 1
ATOM 792 C C . GLY A 1 98 ? 8.959 2.791 -23.373 1.00 94.38 98 GLY A C 1
ATOM 793 O O . GLY A 1 98 ? 9.234 3.774 -24.058 1.00 94.38 98 GLY A O 1
ATOM 794 N N . PHE A 1 99 ? 9.530 2.606 -22.179 1.00 95.44 99 PHE A N 1
ATOM 795 C CA . PHE A 1 99 ? 10.530 3.537 -21.664 1.00 95.44 99 PHE A CA 1
ATOM 796 C C . PHE A 1 99 ? 11.850 3.424 -22.433 1.00 95.44 99 PHE A C 1
ATOM 798 O O . PHE A 1 99 ? 12.402 2.336 -22.618 1.00 95.44 99 PHE A O 1
ATOM 805 N N . SER A 1 100 ? 12.403 4.577 -22.823 1.00 96.69 100 SER A N 1
ATOM 806 C CA . SER A 1 100 ? 13.649 4.628 -23.589 1.00 96.69 100 SER A CA 1
ATOM 807 C C . SER A 1 100 ? 14.832 4.011 -22.825 1.00 96.69 100 SER A C 1
ATOM 809 O O . SER A 1 100 ? 14.898 4.115 -21.593 1.00 96.69 100 SER A O 1
ATOM 811 N N . PRO A 1 101 ? 15.835 3.446 -23.529 1.00 98.00 101 PRO A N 1
ATOM 812 C CA . PRO A 1 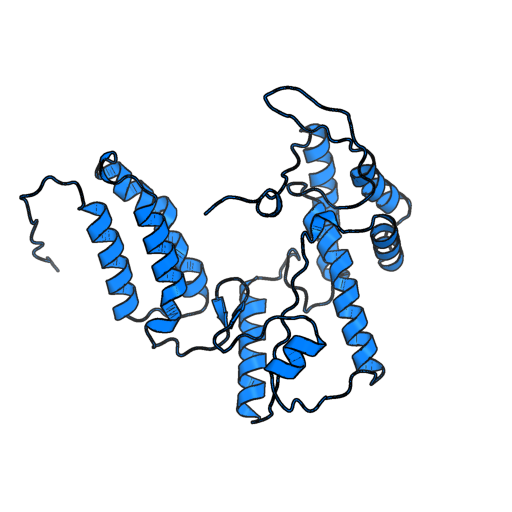101 ? 17.030 2.892 -22.889 1.00 98.00 101 PRO A CA 1
ATOM 813 C C . PRO A 1 101 ? 17.740 3.890 -21.966 1.00 98.00 101 PRO A C 1
ATOM 815 O O . PRO A 1 101 ? 18.268 3.514 -20.921 1.00 98.00 101 PRO A O 1
ATOM 818 N N . ARG A 1 102 ? 17.719 5.184 -22.314 1.00 97.81 102 ARG A N 1
ATOM 819 C CA . ARG A 1 102 ? 18.284 6.257 -21.484 1.00 97.81 102 ARG A CA 1
ATOM 820 C C . ARG A 1 102 ? 17.548 6.388 -20.150 1.00 97.81 102 ARG A C 1
ATOM 822 O O . ARG A 1 102 ? 18.197 6.460 -19.110 1.00 97.81 102 ARG A O 1
ATOM 829 N N . TRP A 1 103 ? 16.215 6.394 -20.172 1.00 95.88 103 TRP A N 1
ATOM 830 C CA . TRP A 1 103 ? 15.414 6.496 -18.952 1.00 95.88 103 TRP A CA 1
ATOM 831 C C . TRP A 1 103 ? 15.600 5.276 -18.051 1.00 95.88 103 TRP A C 1
ATOM 833 O O . TRP A 1 103 ? 15.817 5.418 -16.848 1.00 95.88 103 TRP A O 1
ATOM 843 N N . ARG A 1 104 ? 15.598 4.080 -18.646 1.00 97.06 104 ARG A N 1
ATOM 844 C CA . ARG A 1 104 ? 15.846 2.822 -17.935 1.00 97.06 104 ARG A CA 1
ATOM 845 C C . ARG A 1 104 ? 17.215 2.799 -17.257 1.00 97.06 104 ARG A C 1
ATOM 847 O O . ARG A 1 104 ? 17.288 2.527 -16.062 1.00 97.06 104 ARG A O 1
ATOM 854 N N . LYS A 1 105 ? 18.278 3.216 -17.960 1.00 96.81 105 LYS A N 1
ATOM 855 C CA . LYS A 1 105 ? 19.624 3.373 -17.375 1.00 96.81 105 LYS A CA 1
ATOM 856 C C . LYS A 1 105 ? 19.631 4.308 -16.165 1.00 96.81 105 LYS A C 1
ATOM 858 O O . LYS A 1 105 ? 20.299 4.006 -15.182 1.00 96.81 105 LYS A O 1
ATOM 863 N N . TRP A 1 106 ? 18.878 5.409 -16.194 1.00 95.69 106 TRP A N 1
ATOM 864 C CA . TRP A 1 106 ? 18.748 6.289 -15.028 1.00 95.69 106 TRP A CA 1
ATOM 865 C C . TRP A 1 106 ? 18.005 5.630 -13.866 1.00 95.69 106 TRP A C 1
ATOM 867 O O . TRP A 1 106 ? 18.436 5.783 -12.724 1.00 95.69 106 TRP A O 1
ATOM 877 N N . MET A 1 107 ? 16.927 4.884 -14.131 1.00 95.44 107 MET A N 1
ATOM 878 C CA . MET A 1 107 ? 16.202 4.152 -13.084 1.00 95.44 107 MET A CA 1
ATOM 879 C C . MET A 1 107 ? 17.096 3.098 -12.429 1.00 95.44 107 MET A C 1
ATOM 881 O O . MET A 1 107 ? 17.199 3.066 -11.204 1.00 95.44 107 MET A O 1
ATOM 885 N N . ILE A 1 108 ? 17.792 2.289 -13.231 1.00 94.75 108 ILE A N 1
ATOM 886 C CA . ILE A 1 108 ? 18.716 1.269 -12.729 1.00 94.75 108 ILE A CA 1
ATOM 887 C C . ILE A 1 108 ? 19.888 1.906 -11.996 1.00 94.75 108 ILE A C 1
ATOM 889 O O . ILE A 1 108 ? 20.177 1.489 -10.882 1.00 94.75 108 ILE A O 1
ATOM 893 N N . GLY A 1 109 ? 20.490 2.970 -12.535 1.00 93.00 109 GLY A N 1
ATOM 894 C CA . GLY A 1 109 ? 21.554 3.708 -11.856 1.00 93.00 109 GLY A CA 1
ATOM 895 C C . GLY A 1 109 ? 21.112 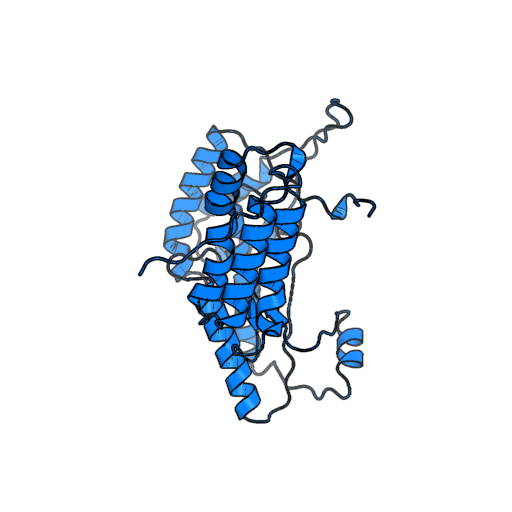4.260 -10.500 1.00 93.00 109 GLY A C 1
ATOM 896 O O . GLY A 1 109 ? 21.858 4.169 -9.533 1.00 93.00 109 GLY A O 1
ATOM 897 N N . CYS A 1 110 ? 19.870 4.747 -10.385 1.00 91.25 110 CYS A N 1
ATOM 898 C CA . CYS A 1 110 ? 19.321 5.144 -9.092 1.00 91.25 110 CYS A CA 1
ATOM 899 C C . CYS A 1 110 ? 19.262 3.965 -8.111 1.00 91.25 110 CYS A C 1
ATOM 901 O O . CYS A 1 110 ? 19.448 4.172 -6.919 1.00 91.25 110 CYS A O 1
ATOM 903 N N . LEU A 1 111 ? 18.968 2.745 -8.550 1.00 90.88 111 LEU A N 1
ATOM 904 C CA . LEU A 1 111 ? 18.826 1.592 -7.656 1.00 90.88 111 LEU A CA 1
ATOM 905 C C . LEU A 1 111 ? 20.175 0.946 -7.311 1.00 90.88 111 LEU A C 1
ATOM 907 O O . LEU A 1 111 ? 20.429 0.676 -6.139 1.00 90.88 111 LEU A O 1
ATOM 911 N N . SER A 1 112 ? 21.045 0.758 -8.304 1.00 90.06 112 SER A N 1
ATOM 912 C CA . SER A 1 112 ? 22.286 -0.011 -8.183 1.00 90.06 112 SER A CA 1
ATOM 913 C C . SER A 1 112 ? 23.471 0.764 -7.615 1.00 90.06 112 SER A C 1
ATOM 915 O O . SER A 1 112 ? 24.432 0.149 -7.158 1.00 90.06 112 SER A O 1
ATOM 917 N N . SER A 1 113 ? 23.429 2.100 -7.599 1.00 85.31 113 SER A N 1
ATOM 918 C CA . SER A 1 113 ? 24.543 2.924 -7.109 1.00 85.31 113 SER A CA 1
ATOM 919 C C . SER A 1 113 ? 24.678 2.956 -5.580 1.00 85.31 113 SER A C 1
ATOM 921 O O . SER A 1 113 ? 25.453 3.755 -5.056 1.00 85.31 113 SER A 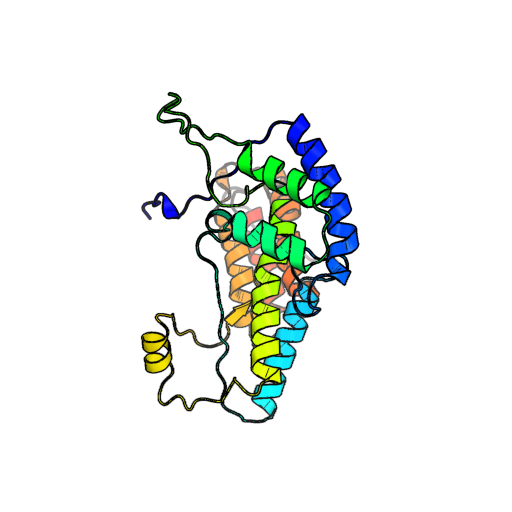O 1
ATOM 923 N N . VAL A 1 114 ? 23.872 2.186 -4.847 1.00 80.00 114 VAL A N 1
ATOM 924 C CA . VAL A 1 114 ? 23.738 2.301 -3.391 1.00 80.00 114 VAL A CA 1
ATOM 925 C C . VAL A 1 114 ? 24.487 1.179 -2.683 1.00 80.00 114 VAL A C 1
ATOM 927 O O . VAL A 1 114 ? 24.321 0.002 -3.004 1.00 80.00 114 VAL A O 1
ATOM 930 N N . SER A 1 115 ? 25.232 1.566 -1.652 1.00 82.69 115 SER A N 1
ATOM 931 C CA . SER A 1 115 ? 25.791 0.664 -0.649 1.00 82.69 115 SER A CA 1
ATOM 932 C C . SER A 1 115 ? 25.189 0.987 0.716 1.00 82.69 115 SER A C 1
ATOM 934 O O . SER A 1 115 ? 24.884 2.143 1.015 1.00 82.69 115 SER A O 1
ATOM 936 N N . PHE A 1 116 ? 25.028 -0.035 1.544 1.00 80.81 116 PHE A N 1
ATOM 937 C CA . PHE A 1 116 ? 24.485 0.051 2.893 1.00 80.81 116 PHE A CA 1
ATOM 938 C C . PHE A 1 116 ? 25.555 -0.388 3.882 1.00 80.81 116 PHE A C 1
ATOM 940 O O . PHE A 1 116 ? 26.299 -1.318 3.597 1.00 80.81 116 PHE A O 1
ATOM 947 N N . ALA A 1 117 ? 25.606 0.237 5.050 1.00 81.25 117 ALA A N 1
ATOM 948 C CA . ALA A 1 117 ? 26.371 -0.267 6.179 1.00 81.25 117 ALA A CA 1
ATOM 949 C C . ALA A 1 117 ? 25.444 -0.361 7.389 1.00 81.25 117 ALA A C 1
ATOM 951 O O . ALA A 1 117 ? 24.561 0.481 7.578 1.00 81.25 117 ALA A O 1
ATOM 952 N N . ILE A 1 118 ? 25.624 -1.402 8.196 1.00 80.62 118 ILE A N 1
ATOM 953 C CA . ILE A 1 118 ? 24.836 -1.610 9.411 1.00 80.62 118 ILE A CA 1
ATOM 954 C C . ILE A 1 118 ? 25.592 -0.959 10.565 1.00 80.62 118 ILE A C 1
ATOM 956 O O . ILE A 1 118 ? 26.765 -1.257 10.776 1.00 80.62 118 ILE A O 1
ATOM 960 N N . LEU A 1 119 ? 24.935 -0.079 11.319 1.00 81.94 119 LEU A N 1
ATOM 961 C CA . LEU A 1 119 ? 25.496 0.446 12.560 1.00 81.94 119 LEU A CA 1
ATOM 962 C C . LEU A 1 119 ? 25.079 -0.459 13.717 1.00 81.94 119 LEU A C 1
ATOM 964 O O . LEU A 1 119 ? 23.891 -0.587 14.010 1.00 81.94 119 LEU A O 1
ATOM 968 N N . VAL A 1 120 ? 26.057 -1.059 14.393 1.00 82.75 120 VAL A N 1
ATOM 969 C CA . VAL A 1 120 ? 25.834 -1.867 15.598 1.00 82.75 120 VAL A CA 1
ATOM 970 C C . VAL A 1 120 ? 26.534 -1.178 16.761 1.00 82.75 120 VAL A C 1
ATOM 972 O O . VAL A 1 120 ? 27.759 -1.070 16.767 1.00 82.75 120 VAL A O 1
ATOM 975 N N . ASN A 1 121 ? 25.759 -0.690 17.734 1.00 88.38 121 ASN A N 1
ATOM 976 C CA . ASN A 1 121 ? 26.256 0.055 18.901 1.00 88.38 121 ASN A CA 1
ATOM 977 C C . ASN A 1 121 ? 27.165 1.239 18.518 1.00 88.38 121 ASN A C 1
ATOM 979 O O . ASN A 1 121 ? 28.245 1.408 19.072 1.00 88.38 121 ASN A O 1
ATOM 983 N N . GLY A 1 122 ? 26.760 2.021 17.511 1.00 84.06 122 GLY A N 1
ATOM 984 C CA . GLY A 1 122 ? 27.526 3.173 17.014 1.00 84.06 122 GLY A CA 1
ATOM 985 C C . GLY A 1 122 ? 28.681 2.828 16.068 1.00 84.06 122 GLY A C 1
ATOM 986 O O . GLY A 1 122 ? 29.201 3.721 15.408 1.00 84.06 122 GLY A O 1
ATOM 987 N N . ASN A 1 123 ? 29.035 1.548 15.923 1.00 87.00 123 ASN A N 1
ATOM 988 C CA . ASN A 1 123 ? 30.111 1.116 15.037 1.00 87.00 123 ASN A CA 1
ATOM 989 C C . ASN A 1 123 ? 29.574 0.716 13.663 1.00 87.00 123 ASN A C 1
ATOM 991 O O . ASN A 1 123 ? 28.713 -0.163 13.551 1.00 87.00 123 ASN A O 1
ATOM 995 N N . VAL A 1 124 ? 30.117 1.343 12.620 1.00 85.12 124 VAL A N 1
ATOM 996 C CA . VAL A 1 124 ? 29.810 1.026 11.223 1.00 85.12 124 VAL A CA 1
ATOM 997 C C . VAL A 1 124 ? 30.424 -0.332 10.876 1.00 85.12 124 VAL A C 1
ATOM 999 O O . VAL A 1 124 ? 31.620 -0.548 11.061 1.00 85.12 124 VAL A O 1
ATOM 1002 N N . LYS A 1 125 ? 29.592 -1.264 10.413 1.00 88.12 125 LYS A N 1
ATOM 1003 C CA . LYS A 1 125 ? 30.018 -2.564 9.882 1.00 88.12 125 LYS A CA 1
ATOM 1004 C C . LYS A 1 125 ? 30.349 -2.465 8.391 1.00 88.12 125 LYS A C 1
ATOM 1006 O O . LYS A 1 125 ? 30.335 -1.384 7.810 1.00 88.12 125 LYS A O 1
ATOM 1011 N N . GLU A 1 126 ? 30.667 -3.599 7.781 1.00 88.19 126 GLU A N 1
ATOM 1012 C CA . GLU A 1 126 ? 31.043 -3.675 6.372 1.00 88.19 126 GLU A CA 1
ATOM 1013 C C . GLU A 1 126 ? 29.966 -3.119 5.433 1.00 88.19 126 GLU A C 1
ATOM 1015 O O . GLU A 1 126 ? 28.759 -3.214 5.684 1.00 88.19 126 GLU A O 1
ATOM 1020 N N . TRP A 1 127 ? 30.434 -2.538 4.329 1.00 85.88 127 TRP A N 1
ATOM 1021 C CA . TRP A 1 127 ? 29.575 -2.027 3.274 1.00 85.88 127 TRP A CA 1
ATOM 1022 C C . TRP A 1 127 ? 29.063 -3.171 2.403 1.00 85.88 127 TRP A C 1
ATOM 1024 O O . TRP A 1 127 ? 29.834 -3.887 1.770 1.00 85.88 127 TRP A O 1
ATOM 1034 N N . VAL A 1 128 ? 27.745 -3.282 2.304 1.00 86.56 128 VAL A N 1
ATOM 1035 C CA . VAL A 1 128 ? 27.042 -4.255 1.473 1.00 86.56 128 VAL A CA 1
ATOM 1036 C C . VAL A 1 128 ? 26.402 -3.533 0.294 1.00 86.56 128 VAL A C 1
ATOM 1038 O O . VAL A 1 128 ? 25.676 -2.551 0.466 1.00 86.56 128 VAL A O 1
ATOM 1041 N N . LYS A 1 129 ? 26.639 -4.025 -0.923 1.00 87.69 129 LYS A N 1
ATOM 1042 C CA . LYS A 1 129 ? 25.906 -3.564 -2.108 1.00 87.69 129 LYS A CA 1
ATOM 1043 C C . LYS A 1 129 ? 24.560 -4.269 -2.196 1.00 87.69 129 LYS A C 1
ATOM 1045 O O . LYS A 1 129 ? 24.487 -5.486 -2.041 1.00 87.69 129 LYS A O 1
ATOM 1050 N N . ALA A 1 130 ? 23.503 -3.519 -2.493 1.00 87.25 130 ALA A N 1
ATOM 1051 C CA . ALA A 1 130 ? 22.234 -4.147 -2.844 1.00 87.25 130 ALA A CA 1
ATOM 1052 C C . ALA A 1 130 ? 22.300 -4.770 -4.241 1.00 87.25 130 ALA A C 1
ATOM 1054 O O . ALA A 1 130 ? 22.973 -4.262 -5.137 1.00 87.25 130 ALA A O 1
ATOM 1055 N N . SER A 1 131 ? 21.552 -5.854 -4.416 1.00 89.56 131 SER A N 1
ATOM 1056 C CA . SER A 1 131 ? 21.352 -6.543 -5.697 1.00 89.56 131 SER A CA 1
ATOM 1057 C C . SER A 1 131 ? 19.890 -6.539 -6.157 1.00 89.56 131 SER A C 1
ATOM 1059 O O . SER A 1 131 ? 19.590 -6.917 -7.289 1.00 89.56 131 SER A O 1
ATOM 1061 N N . LYS A 1 132 ? 18.970 -6.133 -5.276 1.00 92.38 132 LYS A N 1
ATOM 1062 C CA . LYS A 1 132 ? 17.530 -6.053 -5.518 1.00 92.38 132 LYS A CA 1
ATOM 1063 C C . LYS A 1 132 ? 16.880 -5.054 -4.561 1.00 92.38 132 LYS A C 1
ATOM 1065 O O . LYS A 1 132 ? 17.505 -4.581 -3.612 1.00 92.38 132 LYS A O 1
ATOM 1070 N N . GLY A 1 133 ? 15.610 -4.777 -4.815 1.00 92.44 133 GLY A N 1
ATOM 1071 C CA . GLY A 1 133 ? 14.731 -4.011 -3.951 1.00 92.44 133 GLY A CA 1
ATOM 1072 C C . GLY A 1 133 ? 14.623 -2.526 -4.303 1.00 92.44 133 GLY A C 1
ATOM 1073 O O . GLY A 1 133 ? 15.402 -1.964 -5.074 1.00 92.44 133 GLY A O 1
ATOM 1074 N N . LEU A 1 134 ? 13.610 -1.881 -3.739 1.00 92.56 134 LEU A N 1
ATOM 1075 C CA . LEU A 1 134 ? 13.306 -0.462 -3.870 1.00 92.56 134 LEU A CA 1
ATOM 1076 C C . LEU A 1 134 ? 13.484 0.217 -2.511 1.00 92.56 134 LEU A C 1
ATOM 1078 O O . LEU A 1 134 ? 13.228 -0.366 -1.463 1.00 92.56 134 LEU A O 1
ATOM 1082 N N . ARG A 1 135 ? 13.913 1.480 -2.505 1.00 87.81 135 ARG A N 1
ATOM 1083 C CA . ARG A 1 135 ? 14.243 2.178 -1.256 1.00 87.81 135 ARG A CA 1
ATOM 1084 C C . ARG A 1 135 ? 13.007 2.789 -0.611 1.00 87.81 135 ARG A C 1
ATOM 1086 O O . ARG A 1 135 ? 12.424 3.740 -1.132 1.00 87.81 135 ARG A O 1
ATOM 1093 N N . GLN A 1 136 ? 12.658 2.327 0.584 1.00 84.69 136 GLN A N 1
ATOM 1094 C CA . GLN A 1 136 ? 11.615 2.975 1.369 1.00 84.69 136 GLN A CA 1
ATOM 1095 C C . GLN A 1 136 ? 12.042 4.406 1.749 1.00 84.69 136 GLN A C 1
ATOM 1097 O O . GLN A 1 136 ? 13.136 4.631 2.268 1.00 84.69 136 GLN A O 1
ATOM 1102 N N . GLY A 1 137 ? 11.179 5.384 1.449 1.00 82.44 137 GLY A N 1
ATOM 1103 C CA . GLY A 1 137 ? 11.461 6.817 1.620 1.00 82.44 137 GLY A CA 1
ATOM 1104 C C . GLY A 1 137 ? 12.027 7.516 0.375 1.00 82.44 137 GLY A C 1
ATOM 1105 O O . GLY A 1 137 ? 12.114 8.742 0.353 1.00 82.44 137 GLY A O 1
ATOM 1106 N N . ASN A 1 138 ? 12.361 6.777 -0.688 1.00 87.31 138 ASN A N 1
ATOM 1107 C CA . ASN A 1 138 ? 12.726 7.365 -1.975 1.00 87.31 138 ASN A CA 1
ATOM 1108 C C . ASN A 1 138 ? 11.453 7.730 -2.778 1.00 87.31 138 ASN A C 1
ATOM 1110 O O . ASN A 1 138 ? 10.624 6.845 -3.012 1.00 87.31 138 ASN A O 1
ATOM 1114 N N . PRO A 1 139 ? 11.315 8.981 -3.274 1.00 88.12 139 PRO A N 1
ATOM 1115 C CA . PRO A 1 139 ? 10.159 9.423 -4.063 1.00 88.12 139 PRO A CA 1
ATOM 1116 C C . PRO A 1 139 ? 9.817 8.559 -5.287 1.00 88.12 139 PRO A C 1
ATOM 1118 O O . PRO A 1 139 ? 8.664 8.534 -5.700 1.00 88.12 139 PRO A O 1
ATOM 1121 N N . LEU A 1 140 ? 10.795 7.860 -5.875 1.00 92.69 140 LEU A N 1
ATOM 1122 C CA . LEU A 1 140 ? 10.594 7.003 -7.050 1.00 92.69 140 LEU A CA 1
ATOM 1123 C C . LEU A 1 140 ? 9.969 5.645 -6.725 1.00 92.69 140 LEU A C 1
ATOM 1125 O O . LEU A 1 140 ? 9.306 5.053 -7.574 1.00 92.69 140 LEU A O 1
ATOM 1129 N N . SER A 1 141 ? 10.212 5.123 -5.521 1.00 93.50 141 SER A N 1
ATOM 1130 C CA . SER A 1 141 ? 10.021 3.693 -5.245 1.00 93.50 141 SER A CA 1
ATOM 1131 C C . SER A 1 141 ? 8.563 3.260 -5.363 1.00 93.50 141 SER A C 1
ATOM 1133 O O . SER A 1 141 ? 8.293 2.236 -5.979 1.00 93.50 141 SER A O 1
ATOM 1135 N N . SER A 1 142 ? 7.613 4.074 -4.897 1.00 92.88 142 SER A N 1
ATOM 1136 C CA . SER A 1 142 ? 6.186 3.745 -5.012 1.00 92.88 142 SER A CA 1
ATOM 1137 C C . SER A 1 142 ? 5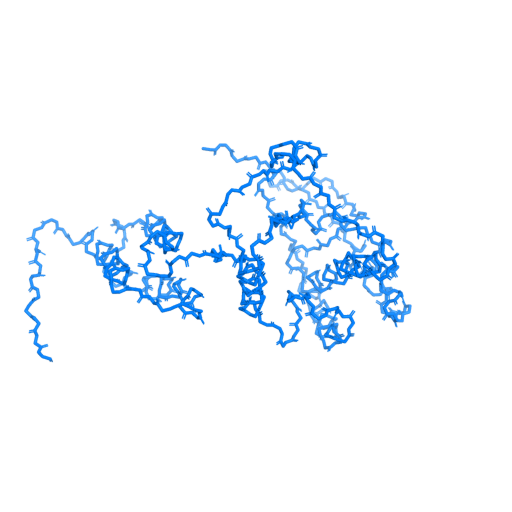.695 3.658 -6.461 1.00 92.88 142 SER A C 1
ATOM 1139 O O . SER A 1 142 ? 4.878 2.798 -6.783 1.00 92.88 142 SER A O 1
ATOM 1141 N N . PHE A 1 143 ? 6.210 4.501 -7.360 1.00 94.81 143 PHE A N 1
ATOM 1142 C CA . PHE A 1 143 ? 5.811 4.496 -8.772 1.00 94.81 143 PHE A CA 1
ATOM 1143 C C . PHE A 1 143 ? 6.427 3.318 -9.541 1.00 94.81 143 PHE A C 1
ATOM 1145 O O . PHE A 1 143 ? 5.755 2.679 -10.355 1.00 94.81 143 PHE A O 1
ATOM 1152 N N . LEU A 1 144 ? 7.687 2.984 -9.242 1.00 95.56 144 LEU A N 1
ATOM 1153 C CA . LEU A 1 144 ? 8.349 1.799 -9.795 1.00 95.56 144 LEU A CA 1
ATOM 1154 C C . LEU A 1 144 ? 7.667 0.513 -9.316 1.00 95.56 144 LEU A C 1
ATOM 1156 O O . LEU A 1 144 ? 7.387 -0.370 -10.122 1.00 95.56 144 LEU A O 1
ATOM 1160 N N . PHE A 1 145 ? 7.317 0.442 -8.029 1.00 95.06 145 PHE A N 1
ATOM 1161 C CA . PHE A 1 145 ? 6.557 -0.677 -7.480 1.00 95.06 145 PHE A CA 1
ATOM 1162 C C . PHE A 1 145 ? 5.176 -0.808 -8.135 1.00 95.06 145 PHE A C 1
ATOM 1164 O O . PHE A 1 145 ? 4.786 -1.900 -8.534 1.00 95.06 145 PHE A O 1
ATOM 1171 N N . THR A 1 146 ? 4.467 0.308 -8.326 1.00 94.25 146 THR A N 1
ATOM 1172 C CA . THR A 1 146 ? 3.165 0.320 -9.019 1.00 94.25 146 THR A CA 1
ATOM 1173 C C . THR A 1 146 ? 3.285 -0.236 -10.439 1.00 94.25 146 THR A C 1
ATOM 1175 O O . THR A 1 146 ? 2.445 -1.021 -10.866 1.00 94.25 146 THR A O 1
ATOM 1178 N N . SER A 1 147 ? 4.367 0.098 -11.149 1.00 94.50 147 SER A N 1
ATOM 1179 C CA . SER A 1 147 ? 4.640 -0.436 -12.490 1.00 94.50 147 SER A CA 1
ATOM 1180 C C . SER A 1 147 ? 4.864 -1.949 -12.494 1.00 94.50 147 SER A C 1
ATOM 1182 O O . SER A 1 147 ? 4.446 -2.616 -13.436 1.00 94.50 147 SER A O 1
ATOM 1184 N N . VAL A 1 148 ? 5.498 -2.480 -11.447 1.00 95.06 148 VAL A N 1
ATOM 1185 C CA . VAL A 1 148 ? 5.740 -3.917 -11.259 1.00 95.06 148 VAL A CA 1
ATOM 1186 C C . VAL A 1 148 ? 4.445 -4.661 -10.929 1.00 95.06 148 VAL A C 1
ATOM 1188 O O . VAL A 1 148 ? 4.137 -5.656 -11.578 1.00 95.06 148 VAL A O 1
ATOM 1191 N N . VAL A 1 149 ? 3.653 -4.169 -9.974 1.00 93.50 149 VAL A N 1
ATOM 1192 C CA . VAL A 1 149 ? 2.393 -4.820 -9.561 1.00 93.50 149 VAL A CA 1
ATOM 1193 C C . VAL A 1 149 ? 1.335 -4.792 -10.666 1.00 93.50 149 VAL A C 1
ATOM 1195 O O . VAL A 1 149 ? 0.542 -5.723 -10.791 1.00 93.50 149 VAL A O 1
ATOM 1198 N N . ASP A 1 150 ? 1.354 -3.779 -11.531 1.00 94.00 150 ASP A N 1
ATOM 1199 C CA . ASP A 1 150 ? 0.482 -3.713 -12.708 1.00 94.00 150 ASP A CA 1
ATOM 1200 C C . ASP A 1 150 ? 0.652 -4.922 -13.648 1.00 94.00 150 ASP A C 1
ATOM 1202 O O . ASP A 1 150 ? -0.303 -5.323 -14.314 1.00 94.00 150 ASP A O 1
ATOM 1206 N N . VAL A 1 151 ? 1.824 -5.571 -13.655 1.00 94.19 151 VAL A N 1
ATOM 1207 C CA . VAL A 1 151 ? 2.033 -6.814 -14.413 1.00 94.19 151 VAL A CA 1
ATOM 1208 C C . VAL A 1 151 ? 1.108 -7.923 -13.919 1.00 94.19 151 VAL A C 1
ATOM 1210 O O . VAL A 1 151 ? 0.499 -8.594 -14.746 1.00 94.19 151 VAL A O 1
ATOM 1213 N N . LEU A 1 152 ? 0.934 -8.077 -12.601 1.00 91.75 152 LEU A N 1
ATOM 1214 C CA . LEU A 1 152 ? 0.028 -9.080 -12.032 1.00 91.75 152 LEU A CA 1
ATOM 1215 C C . LEU A 1 152 ? -1.416 -8.833 -12.481 1.00 91.75 152 LEU A C 1
ATOM 1217 O O . LEU A 1 152 ? -2.088 -9.755 -12.935 1.00 91.75 152 LEU A O 1
ATOM 1221 N N . SER A 1 153 ? -1.867 -7.576 -12.440 1.00 90.06 153 SER A N 1
ATOM 1222 C CA . SER A 1 153 ? -3.207 -7.204 -12.918 1.00 90.06 153 SER A CA 1
ATOM 1223 C C . SER A 1 153 ? -3.397 -7.570 -14.393 1.00 90.06 153 SER A C 1
ATOM 1225 O O . SER A 1 153 ? -4.407 -8.159 -14.770 1.00 90.06 153 SER A O 1
ATOM 1227 N N . ARG A 1 154 ? -2.394 -7.296 -15.236 1.00 91.69 154 ARG A N 1
ATOM 1228 C CA . ARG A 1 154 ? -2.421 -7.650 -16.664 1.00 91.69 154 ARG A CA 1
ATOM 1229 C C . ARG A 1 154 ? -2.370 -9.156 -16.907 1.00 91.69 154 ARG A C 1
ATOM 1231 O O . ARG A 1 154 ? -2.990 -9.627 -17.855 1.00 91.69 154 ARG A O 1
ATOM 1238 N N . MET A 1 155 ? -1.643 -9.909 -16.085 1.00 93.19 155 MET A N 1
ATOM 1239 C CA . MET A 1 155 ? -1.610 -11.371 -16.166 1.00 93.19 155 MET A CA 1
ATOM 1240 C C . MET A 1 155 ? -2.981 -11.972 -15.855 1.00 93.19 155 MET A C 1
ATOM 1242 O O . MET A 1 155 ? -3.435 -12.828 -16.607 1.00 93.19 155 MET A O 1
ATOM 1246 N N . LEU A 1 156 ? -3.666 -11.477 -14.820 1.00 91.31 156 LEU A N 1
ATOM 1247 C CA . LEU A 1 156 ? -5.022 -11.913 -14.475 1.00 91.31 156 LEU A CA 1
ATOM 1248 C C . LEU A 1 156 ? -6.026 -11.604 -15.593 1.00 91.31 156 LEU A C 1
ATOM 1250 O O . LEU A 1 156 ? -6.829 -12.461 -15.952 1.00 91.31 156 LEU A O 1
ATOM 1254 N N . LEU A 1 157 ? -5.942 -10.416 -16.198 1.00 91.06 157 LEU A N 1
ATOM 1255 C CA . LEU A 1 157 ? -6.792 -10.049 -17.336 1.00 91.06 157 LEU A CA 1
ATOM 1256 C C . LEU A 1 157 ? -6.540 -10.944 -18.549 1.00 91.06 157 LEU A C 1
ATOM 1258 O O . LEU A 1 157 ? -7.487 -11.476 -19.115 1.00 91.06 157 LEU A O 1
ATOM 1262 N N . ARG A 1 158 ? -5.274 -11.187 -18.901 1.00 93.06 158 ARG A N 1
ATOM 1263 C CA . ARG A 1 158 ? -4.923 -12.096 -20.002 1.00 93.06 158 ARG A CA 1
ATOM 1264 C C . ARG A 1 158 ? -5.371 -13.529 -19.741 1.00 93.06 158 ARG A C 1
ATOM 1266 O O . ARG A 1 158 ? -5.775 -14.211 -20.675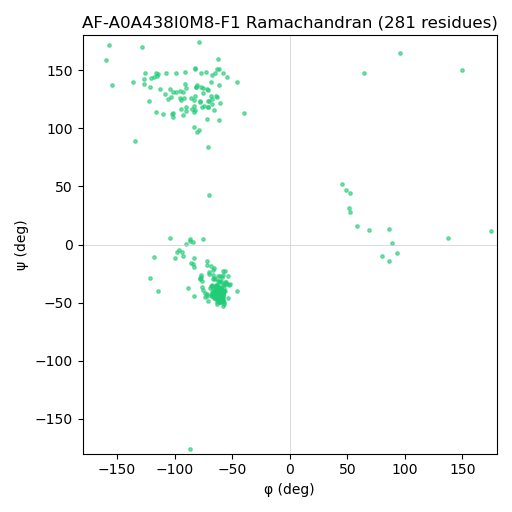 1.00 93.06 158 ARG A O 1
ATOM 1273 N N . ALA A 1 159 ? -5.277 -13.998 -18.498 1.00 93.88 159 ALA A N 1
ATOM 1274 C CA . ALA A 1 159 ? -5.781 -15.313 -18.121 1.00 93.88 159 ALA A CA 1
ATOM 1275 C C . ALA A 1 159 ? -7.304 -15.379 -18.305 1.00 93.88 159 ALA A C 1
ATOM 1277 O O . ALA A 1 159 ? -7.800 -16.328 -18.904 1.00 93.88 159 ALA A O 1
ATOM 1278 N N . LYS A 1 160 ? -8.030 -14.331 -17.890 1.00 91.25 160 LYS A N 1
ATOM 1279 C CA . LYS A 1 160 ? -9.475 -14.203 -18.119 1.00 91.25 160 LYS A CA 1
ATOM 1280 C C . LYS A 1 160 ? -9.829 -14.193 -19.611 1.00 91.25 160 LYS A C 1
ATOM 1282 O O . LYS A 1 160 ? -10.684 -14.959 -20.026 1.00 91.25 160 LYS A O 1
ATOM 1287 N N . GLU A 1 161 ? -9.164 -13.367 -20.418 1.00 93.44 161 GLU A N 1
ATOM 1288 C CA . GLU A 1 161 ? -9.396 -13.253 -21.872 1.00 93.44 161 GLU A CA 1
ATOM 1289 C C . GLU A 1 161 ? -9.160 -14.571 -22.617 1.00 93.44 161 GLU A C 1
ATOM 1291 O O . GLU A 1 161 ? -9.804 -14.849 -23.624 1.00 93.44 161 GLU A O 1
ATOM 1296 N N . ARG A 1 162 ? -8.231 -15.391 -22.119 1.00 95.56 162 ARG A N 1
ATOM 1297 C CA . ARG A 1 162 ? -7.920 -16.713 -22.671 1.00 95.56 162 ARG A CA 1
ATOM 1298 C C . ARG A 1 162 ? -8.805 -17.826 -22.115 1.00 95.56 162 ARG A C 1
ATOM 1300 O O . ARG A 1 162 ? -8.533 -18.983 -22.413 1.00 95.56 162 ARG A O 1
ATOM 1307 N N . ASN A 1 163 ? -9.806 -17.499 -21.294 1.00 92.25 163 ASN A N 1
ATOM 1308 C CA . ASN A 1 163 ? -10.615 -18.464 -20.545 1.00 92.25 163 ASN A CA 1
ATOM 1309 C C . ASN A 1 163 ? -9.761 -19.466 -19.744 1.00 92.25 163 ASN A C 1
ATOM 1311 O O . ASN A 1 163 ? -10.150 -20.606 -19.547 1.00 92.25 163 ASN A O 1
ATOM 1315 N N . ALA A 1 164 ? -8.582 -19.038 -19.279 1.00 92.56 164 ALA A N 1
ATOM 1316 C CA . ALA A 1 164 ? -7.683 -19.843 -18.452 1.00 92.56 164 ALA A CA 1
ATOM 1317 C C . ALA A 1 164 ? -8.017 -19.748 -16.951 1.00 92.56 164 ALA A C 1
ATOM 1319 O O . ALA A 1 164 ? -7.277 -20.265 -16.117 1.00 92.56 164 ALA A O 1
ATOM 1320 N N . LEU A 1 165 ? -9.086 -19.025 -16.601 1.00 85.81 165 LEU A N 1
ATOM 1321 C CA . LEU A 1 165 ? -9.626 -18.939 -15.250 1.00 85.81 165 LEU A CA 1
ATOM 1322 C C . LEU A 1 165 ? -10.963 -19.673 -15.226 1.00 85.81 165 LEU A C 1
ATOM 1324 O O . LEU A 1 165 ? -11.931 -19.209 -15.826 1.00 85.81 165 LEU A O 1
ATOM 1328 N N . GLU A 1 166 ? -11.006 -20.786 -14.509 1.00 79.94 166 GLU A N 1
ATOM 1329 C CA . GLU A 1 166 ? -12.226 -21.548 -14.265 1.00 79.94 166 GLU A CA 1
ATOM 1330 C C . GLU A 1 166 ? -12.662 -21.373 -12.809 1.00 79.94 166 GLU A C 1
ATOM 1332 O O . GLU A 1 166 ? -11.840 -21.184 -11.905 1.00 79.94 166 GLU A O 1
ATOM 1337 N N . GLY A 1 167 ? -13.975 -21.397 -12.580 1.00 77.44 167 GLY A N 1
ATOM 1338 C CA . GLY A 1 167 ? -14.515 -21.440 -11.227 1.00 77.44 167 GLY A CA 1
ATOM 1339 C C . GLY A 1 167 ? -14.132 -22.753 -10.545 1.00 77.44 167 GLY A C 1
ATOM 1340 O O . GLY A 1 167 ? -14.031 -23.793 -11.189 1.00 77.44 167 GLY A O 1
ATOM 1341 N N . PHE A 1 168 ? -13.942 -22.716 -9.231 1.00 75.94 168 PHE A N 1
ATOM 1342 C CA . PHE A 1 168 ? -13.677 -23.907 -8.431 1.00 75.94 168 PHE A CA 1
ATOM 1343 C C . PHE A 1 168 ? -14.756 -24.055 -7.364 1.00 75.94 168 PHE A C 1
ATOM 1345 O O . PHE A 1 168 ? -15.233 -23.067 -6.803 1.00 75.94 168 PHE A O 1
ATOM 1352 N N . LYS A 1 169 ? -15.146 -25.299 -7.077 1.00 79.31 169 LYS A N 1
ATOM 1353 C CA . LYS A 1 169 ? -16.059 -25.599 -5.976 1.00 79.31 169 LYS A CA 1
ATOM 1354 C C . LYS A 1 169 ? -15.252 -25.751 -4.694 1.00 79.31 169 LYS A C 1
ATOM 1356 O O . LYS A 1 169 ? -14.317 -26.546 -4.633 1.00 79.31 169 LYS A O 1
ATOM 1361 N N . VAL A 1 170 ? -15.622 -24.993 -3.673 1.00 73.12 170 VAL A N 1
ATOM 1362 C CA . VAL A 1 170 ? -14.979 -25.047 -2.362 1.00 73.12 170 VAL A CA 1
ATOM 1363 C C . VAL A 1 170 ? -15.867 -25.852 -1.431 1.00 73.12 170 VAL A C 1
ATOM 1365 O O . VAL A 1 170 ? -16.962 -25.417 -1.108 1.00 73.12 170 VAL A O 1
ATOM 1368 N N . GLU A 1 171 ? -15.407 -27.022 -0.989 1.00 77.62 171 GLU A N 1
ATOM 1369 C CA . GLU A 1 171 ? -16.124 -27.792 0.041 1.00 77.62 171 GLU A CA 1
ATOM 1370 C C . GLU A 1 171 ? -16.067 -27.099 1.409 1.00 77.62 171 GLU A C 1
ATOM 1372 O O . GLU A 1 171 ? -17.026 -27.129 2.173 1.00 77.62 171 GLU A O 1
ATOM 1377 N N . SER A 1 172 ? -14.925 -26.482 1.728 1.00 84.50 172 SER A N 1
ATOM 1378 C CA . SER A 1 172 ? -14.704 -25.745 2.971 1.00 84.50 172 SER A CA 1
ATOM 1379 C C . SER A 1 172 ? -13.633 -24.677 2.782 1.00 84.50 172 SER A C 1
ATOM 1381 O O . SER A 1 172 ? -12.577 -24.933 2.194 1.00 84.50 172 SER A O 1
ATOM 1383 N N . LEU A 1 173 ? -13.886 -23.485 3.329 1.00 84.94 173 LEU A N 1
ATOM 1384 C CA . LEU A 1 173 ? -12.938 -22.371 3.317 1.00 84.94 173 LEU A CA 1
ATOM 1385 C C . LEU A 1 173 ? -11.602 -22.751 3.975 1.00 84.94 173 LEU A C 1
ATOM 1387 O O . LEU A 1 173 ? -10.552 -22.308 3.518 1.00 84.94 173 LEU A O 1
ATOM 1391 N N . SER A 1 174 ? -11.629 -23.605 5.002 1.00 87.12 174 SER A N 1
ATOM 1392 C CA . SER A 1 174 ? -10.424 -24.078 5.693 1.00 87.12 174 SER A CA 1
ATOM 1393 C C . SER A 1 174 ? -9.529 -24.907 4.771 1.00 87.12 174 SER A C 1
ATOM 1395 O O . SER A 1 174 ? -8.328 -24.674 4.712 1.00 87.12 174 SER A O 1
ATOM 1397 N N . ARG A 1 175 ? -10.120 -25.810 3.979 1.00 86.75 175 ARG A N 1
ATOM 1398 C CA . ARG A 1 175 ? -9.381 -26.665 3.038 1.00 86.75 175 ARG A CA 1
ATOM 1399 C C . ARG A 1 175 ? -8.757 -25.850 1.906 1.00 86.75 175 ARG A C 1
ATOM 1401 O O . ARG A 1 175 ? -7.631 -26.113 1.497 1.00 86.75 175 ARG A O 1
ATOM 1408 N N . LEU A 1 176 ? -9.477 -24.836 1.420 1.00 86.75 176 LEU A N 1
ATOM 1409 C CA . LEU A 1 176 ? -8.933 -23.887 0.449 1.00 86.75 176 LEU A CA 1
ATOM 1410 C C . LEU A 1 176 ? -7.759 -23.096 1.039 1.00 86.75 176 LEU A C 1
ATOM 1412 O O . LEU A 1 176 ? -6.748 -22.911 0.368 1.00 86.75 176 LEU A O 1
ATOM 1416 N N . ALA A 1 177 ? -7.894 -22.641 2.285 1.00 89.56 177 ALA A N 1
ATOM 1417 C CA . ALA A 1 177 ? -6.855 -21.891 2.974 1.00 89.56 177 ALA A CA 1
ATOM 1418 C C . ALA A 1 177 ? -5.579 -22.725 3.177 1.00 89.56 177 ALA A C 1
ATOM 1420 O O . ALA A 1 177 ? -4.489 -22.219 2.939 1.00 89.56 177 ALA A O 1
ATOM 1421 N N . GLU A 1 178 ? -5.711 -24.007 3.524 1.00 88.62 178 GLU A N 1
ATOM 1422 C CA . GLU A 1 178 ? -4.587 -24.948 3.614 1.00 88.62 178 GLU A CA 1
ATOM 1423 C C . GLU A 1 178 ? -3.914 -25.182 2.256 1.00 88.62 178 GLU A C 1
ATOM 1425 O O . GLU A 1 178 ? -2.691 -25.127 2.157 1.00 88.62 178 GLU A O 1
ATOM 1430 N N . LEU A 1 179 ? -4.698 -25.394 1.192 1.00 87.38 179 LEU A N 1
ATOM 1431 C CA . LEU A 1 179 ? -4.167 -25.642 -0.153 1.00 87.38 179 LEU A CA 1
ATOM 1432 C C . LEU A 1 179 ? -3.387 -24.442 -0.706 1.00 87.38 179 LEU A C 1
ATOM 1434 O O . LEU A 1 179 ? -2.398 -24.618 -1.414 1.00 87.38 179 LEU A O 1
ATOM 1438 N N . LEU A 1 180 ? -3.842 -23.229 -0.393 1.00 86.56 180 LEU A N 1
ATOM 1439 C CA . LEU A 1 180 ? -3.214 -21.980 -0.827 1.00 86.56 180 LEU A CA 1
ATOM 1440 C C . LEU A 1 180 ? -2.153 -21.459 0.152 1.00 86.56 180 LEU A C 1
ATOM 1442 O O . LEU A 1 180 ? -1.595 -20.391 -0.101 1.00 86.56 180 LEU A O 1
ATOM 1446 N N . ASP A 1 181 ? -1.901 -22.174 1.254 1.00 88.81 181 ASP A N 1
ATOM 1447 C CA . ASP A 1 181 ? -1.030 -21.744 2.354 1.00 88.81 181 ASP A CA 1
ATOM 1448 C C . ASP A 1 181 ? -1.351 -20.309 2.827 1.00 88.81 181 ASP A C 1
ATOM 1450 O O . ASP A 1 181 ? -0.494 -19.432 2.960 1.00 88.81 181 ASP A O 1
ATOM 1454 N N . CYS A 1 182 ? -2.644 -20.027 3.023 1.00 89.44 182 CYS A N 1
ATOM 1455 C CA . CYS A 1 182 ? -3.143 -18.706 3.392 1.00 89.44 182 CYS A CA 1
ATOM 1456 C C . CYS A 1 182 ? -4.067 -18.737 4.617 1.00 89.44 182 CYS A C 1
ATOM 1458 O O . CYS A 1 182 ? -4.498 -19.780 5.095 1.00 89.44 182 CYS A O 1
ATOM 1460 N N . LYS A 1 183 ? -4.399 -17.556 5.151 1.00 88.69 183 LYS A N 1
ATOM 1461 C CA . LYS A 1 183 ? -5.304 -17.425 6.304 1.00 88.69 183 LYS A CA 1
ATOM 1462 C C . LYS A 1 183 ? -6.744 -17.220 5.847 1.00 88.69 183 LYS A C 1
ATOM 1464 O O . LYS A 1 183 ? -7.009 -16.320 5.055 1.00 88.69 183 LYS A O 1
ATOM 1469 N N . ALA A 1 184 ? -7.670 -17.989 6.415 1.00 88.31 184 ALA A N 1
ATOM 1470 C CA . ALA A 1 184 ? -9.101 -17.728 6.296 1.00 88.31 184 ALA A CA 1
ATOM 1471 C C . ALA A 1 184 ? -9.538 -16.632 7.283 1.00 88.31 184 ALA A C 1
ATOM 1473 O O . ALA A 1 184 ? -9.130 -16.627 8.446 1.00 88.31 184 ALA A O 1
ATOM 1474 N N . SER A 1 185 ? -10.385 -15.712 6.828 1.00 84.69 185 SER A N 1
ATOM 1475 C CA . SER A 1 185 ? -11.007 -14.678 7.661 1.00 84.69 185 SER A CA 1
ATOM 1476 C C . SER A 1 185 ? -12.486 -14.548 7.321 1.00 84.69 185 SER A C 1
ATOM 1478 O O . SER A 1 185 ? -12.842 -14.575 6.145 1.00 84.69 185 SER A O 1
ATOM 1480 N N . GLY A 1 186 ? -13.327 -14.376 8.341 1.00 83.19 186 GLY A N 1
ATOM 1481 C CA . GLY A 1 186 ? -14.740 -14.047 8.158 1.00 83.19 186 GLY A CA 1
ATOM 1482 C C . GLY A 1 186 ? -14.969 -12.567 7.841 1.00 83.19 186 GLY A C 1
ATOM 1483 O O . GLY A 1 186 ? -14.044 -11.752 7.874 1.00 83.19 186 GLY A O 1
ATOM 1484 N N . TRP A 1 187 ? -16.224 -12.233 7.556 1.00 82.62 187 TRP A N 1
ATOM 1485 C CA . TRP A 1 187 ? -16.685 -10.858 7.382 1.00 82.62 187 TRP A CA 1
ATOM 1486 C C . TRP A 1 187 ? -16.978 -10.183 8.734 1.00 82.62 187 TRP A C 1
ATOM 1488 O O . TRP A 1 187 ? -17.367 -10.874 9.678 1.00 82.62 187 TRP A O 1
ATOM 1498 N N . PRO A 1 188 ? -16.839 -8.847 8.845 1.00 84.00 188 PRO A N 1
ATOM 1499 C CA . PRO A 1 188 ? -16.361 -7.909 7.824 1.00 84.00 188 PRO A CA 1
ATOM 1500 C C . PRO A 1 188 ? -14.831 -7.934 7.658 1.00 84.00 188 PRO A C 1
ATOM 1502 O O . PRO A 1 188 ? -14.085 -8.126 8.618 1.00 84.00 188 PRO A O 1
ATOM 1505 N N . ILE A 1 189 ? -14.343 -7.688 6.438 1.00 85.19 189 ILE A N 1
ATOM 1506 C CA . ILE A 1 189 ? -12.903 -7.689 6.127 1.00 85.19 189 ILE A CA 1
ATOM 1507 C C . ILE A 1 189 ? -12.390 -6.251 6.044 1.00 85.19 189 ILE A C 1
ATOM 1509 O O . ILE A 1 189 ? -12.936 -5.433 5.315 1.00 85.19 189 ILE A O 1
ATOM 1513 N N . LEU A 1 190 ? -11.280 -5.930 6.718 1.00 86.06 190 LEU A N 1
ATOM 1514 C CA . LEU A 1 190 ? -10.641 -4.617 6.573 1.00 86.06 190 LEU A CA 1
ATOM 1515 C C . LEU A 1 190 ? -9.899 -4.492 5.229 1.00 86.06 190 LEU A C 1
ATOM 1517 O O . LEU A 1 190 ? -8.905 -5.189 4.975 1.00 86.06 190 LEU A O 1
ATOM 1521 N N . TYR A 1 191 ? -10.319 -3.526 4.414 1.00 89.31 191 TYR A N 1
ATOM 1522 C CA . TYR A 1 191 ? -9.674 -3.113 3.172 1.00 89.31 191 TYR A CA 1
ATOM 1523 C C . TYR A 1 191 ? -9.322 -1.628 3.226 1.00 89.31 191 TYR A C 1
ATOM 1525 O O . TYR A 1 191 ? -10.162 -0.775 3.498 1.00 89.31 191 TYR A O 1
ATOM 1533 N N . LEU A 1 192 ? -8.039 -1.313 3.021 1.00 89.56 192 LEU A N 1
ATOM 1534 C CA . LEU A 1 192 ? -7.522 0.063 3.062 1.00 89.56 192 LEU A CA 1
ATOM 1535 C C . LEU A 1 192 ? -7.895 0.835 4.345 1.00 89.56 192 LEU A C 1
ATOM 1537 O O . LEU A 1 192 ? -7.964 2.060 4.342 1.00 89.56 192 LEU A O 1
ATOM 1541 N N . GLY A 1 193 ? -8.100 0.122 5.455 1.00 87.19 193 GLY A N 1
ATOM 1542 C CA . GLY A 1 193 ? -8.431 0.697 6.759 1.00 87.19 193 GLY A CA 1
ATOM 1543 C C . GLY A 1 193 ? -9.923 0.894 7.034 1.00 87.19 193 GLY A C 1
ATOM 1544 O O . GLY A 1 193 ? -10.237 1.367 8.122 1.00 87.19 193 GLY A O 1
ATOM 1545 N N . LEU A 1 194 ? -10.813 0.520 6.109 1.00 86.75 194 LEU A N 1
ATOM 1546 C CA . LEU A 1 194 ? -12.260 0.482 6.333 1.00 86.75 194 LEU A CA 1
ATOM 1547 C C . LEU A 1 194 ? -12.775 -0.960 6.237 1.00 86.75 194 LEU A C 1
ATOM 1549 O O . LEU A 1 194 ? -12.235 -1.745 5.454 1.00 86.75 194 LEU A O 1
ATOM 1553 N N . PRO A 1 195 ? -13.781 -1.338 7.037 1.00 85.25 195 PRO A N 1
ATOM 1554 C CA . PRO A 1 195 ? -14.485 -2.597 6.833 1.00 85.25 195 PRO A CA 1
ATOM 1555 C C . PRO A 1 195 ? -15.189 -2.575 5.469 1.00 85.25 195 PRO A C 1
ATOM 1557 O O . PRO A 1 195 ? -15.906 -1.631 5.137 1.00 85.25 195 PRO A O 1
ATOM 1560 N N . LEU A 1 196 ? -14.931 -3.604 4.667 1.00 84.88 196 LEU A N 1
ATOM 1561 C CA . LEU A 1 196 ? -15.824 -4.011 3.595 1.00 84.88 196 LEU A CA 1
ATOM 1562 C C . LEU A 1 196 ? -16.975 -4.751 4.245 1.00 84.88 196 LEU A C 1
ATOM 1564 O O . LEU A 1 196 ? -16.724 -5.604 5.102 1.00 84.88 196 LEU A O 1
ATOM 1568 N N . GLU A 1 197 ? -18.186 -4.431 3.799 1.00 75.00 197 GLU A N 1
ATOM 1569 C CA . GLU A 1 197 ? -19.428 -4.853 4.436 1.00 75.00 197 GLU A CA 1
ATOM 1570 C C . GLU A 1 197 ? -19.627 -4.281 5.852 1.00 75.00 197 GLU A C 1
ATOM 1572 O O . GLU A 1 197 ? -18.707 -4.071 6.645 1.00 75.00 197 GLU A O 1
ATOM 1577 N N . GLY A 1 198 ? -20.894 -4.057 6.188 1.00 67.75 198 GLY A N 1
ATOM 1578 C CA . GLY A 1 198 ? -21.329 -3.853 7.557 1.00 67.75 198 GLY A CA 1
ATOM 1579 C C . GLY A 1 198 ? -22.539 -2.942 7.639 1.00 67.75 198 GLY A C 1
ATOM 1580 O O . GLY A 1 198 ? -22.743 -2.042 6.825 1.00 67.75 198 GLY A O 1
ATOM 1581 N N . ASN A 1 199 ? -23.362 -3.166 8.658 1.00 70.25 199 ASN A N 1
ATOM 1582 C CA . ASN A 1 199 ? -24.453 -2.253 8.941 1.00 70.25 199 ASN A CA 1
ATOM 1583 C C . ASN A 1 199 ? -23.870 -0.952 9.507 1.00 70.25 199 ASN A C 1
ATOM 1585 O O . ASN A 1 199 ? -23.452 -0.911 10.661 1.00 70.25 199 ASN A O 1
ATOM 1589 N N . LEU A 1 200 ? -23.895 0.121 8.714 1.00 68.06 200 LEU A N 1
ATOM 1590 C CA . LEU A 1 200 ? -23.411 1.452 9.107 1.00 68.06 200 LEU A CA 1
ATOM 1591 C C . LEU A 1 200 ? -24.090 1.995 10.377 1.00 68.06 200 LEU A C 1
ATOM 1593 O O . LEU A 1 200 ? -23.530 2.853 11.063 1.00 68.06 200 LEU A O 1
ATOM 1597 N N . LYS A 1 201 ? -25.293 1.493 10.694 1.00 65.69 201 LYS A N 1
ATOM 1598 C CA . LYS A 1 201 ? -26.048 1.828 11.908 1.00 65.69 201 LYS A CA 1
ATOM 1599 C C . LYS A 1 201 ? -25.614 1.010 13.126 1.00 65.69 201 LYS A C 1
ATOM 1601 O O . LYS A 1 201 ? -25.907 1.413 14.248 1.00 65.69 201 LYS A O 1
ATOM 1606 N N . ALA A 1 202 ? -24.951 -0.128 12.932 1.00 74.75 202 ALA A N 1
ATOM 1607 C CA . ALA A 1 202 ? -24.459 -0.942 14.031 1.00 74.75 202 ALA A CA 1
ATOM 1608 C C . ALA A 1 202 ? -23.221 -0.286 14.651 1.00 74.75 202 ALA A C 1
ATOM 1610 O O . ALA A 1 202 ? -22.263 0.051 13.956 1.00 74.75 202 ALA A O 1
ATOM 1611 N N . CYS A 1 203 ? -23.212 -0.152 15.979 1.00 70.56 203 CYS A N 1
ATOM 1612 C CA . CYS A 1 203 ? -22.074 0.413 16.706 1.00 70.56 203 CYS A CA 1
ATOM 1613 C C . CYS A 1 203 ? -20.765 -0.348 16.421 1.00 70.56 203 CYS A C 1
ATOM 1615 O O . CYS A 1 203 ? -19.722 0.289 16.306 1.00 70.56 203 CYS A O 1
ATOM 1617 N N . GLY A 1 204 ? -20.843 -1.671 16.215 1.00 77.12 204 GLY A N 1
ATOM 1618 C CA . GLY A 1 204 ? -19.685 -2.532 15.949 1.00 77.12 204 GLY A CA 1
ATOM 1619 C C . GLY A 1 204 ? -18.895 -2.180 14.685 1.00 77.12 204 GLY A C 1
ATOM 1620 O O . GLY A 1 204 ? -17.685 -2.373 14.633 1.00 77.12 204 GLY A O 1
ATOM 1621 N N . PHE A 1 205 ? -19.544 -1.579 13.682 1.00 82.88 205 PHE A N 1
ATOM 1622 C CA . PHE A 1 205 ? -18.871 -1.111 12.465 1.00 82.88 205 PHE A CA 1
ATOM 1623 C C . PHE A 1 205 ? -17.801 -0.045 12.758 1.00 82.88 205 PHE A C 1
ATOM 1625 O O . PHE A 1 205 ? -16.781 0.047 12.074 1.00 82.88 205 PHE A O 1
ATOM 1632 N N . TRP A 1 206 ? -18.031 0.764 13.793 1.00 87.50 206 TRP A N 1
ATOM 1633 C CA . TRP A 1 206 ? -17.201 1.912 14.147 1.00 87.50 206 TRP A CA 1
ATOM 1634 C C . TRP A 1 206 ? -16.119 1.579 15.180 1.00 87.50 206 TRP A C 1
ATOM 1636 O O . TRP A 1 206 ? -15.258 2.421 15.452 1.00 87.50 206 TRP A O 1
ATOM 1646 N N . ASP A 1 207 ? -16.121 0.363 15.732 1.00 87.06 207 ASP A N 1
ATOM 1647 C CA . ASP A 1 207 ? -15.185 -0.051 16.777 1.00 87.06 207 ASP A CA 1
ATOM 1648 C C . ASP A 1 207 ? -13.709 0.070 16.361 1.00 87.06 207 ASP A C 1
ATOM 1650 O O . ASP A 1 207 ? -12.958 0.667 17.132 1.00 87.06 207 ASP A O 1
ATOM 1654 N N . PRO A 1 208 ? -13.264 -0.306 15.141 1.00 87.44 208 PRO A N 1
ATOM 1655 C CA . PRO A 1 208 ? -11.860 -0.132 14.745 1.00 87.44 208 PRO A CA 1
ATOM 1656 C C . PRO A 1 208 ? -11.376 1.327 14.813 1.00 87.44 208 PRO A C 1
ATOM 1658 O O . PRO A 1 208 ? -10.223 1.613 15.151 1.00 87.44 208 PRO A O 1
ATOM 1661 N N . MET A 1 209 ? -12.259 2.279 14.497 1.00 90.25 209 MET A N 1
ATOM 1662 C CA . MET A 1 209 ? -11.967 3.708 14.600 1.00 90.25 209 MET A CA 1
ATOM 1663 C C . MET A 1 209 ? -11.944 4.158 16.066 1.00 90.25 209 MET A C 1
ATOM 1665 O O . MET A 1 209 ? -11.019 4.868 16.472 1.00 90.25 209 MET A O 1
ATOM 1669 N N . ILE A 1 210 ? -12.930 3.736 16.864 1.00 91.00 210 ILE A N 1
ATOM 1670 C CA . ILE A 1 210 ? -13.015 4.057 18.295 1.00 91.00 210 ILE A CA 1
ATOM 1671 C C . ILE A 1 210 ? -11.791 3.514 19.041 1.00 91.00 210 ILE A C 1
ATOM 1673 O O . ILE A 1 210 ? -11.175 4.240 19.819 1.00 91.00 210 ILE A O 1
ATOM 1677 N N . GLU A 1 211 ? -11.392 2.273 18.775 1.00 90.75 211 GLU A N 1
ATOM 1678 C CA . GLU A 1 211 ? -10.205 1.639 19.350 1.00 90.75 211 GLU A CA 1
ATOM 1679 C C . GLU A 1 211 ? -8.929 2.394 18.984 1.00 90.75 211 GLU A C 1
ATOM 1681 O O . GLU A 1 211 ? -8.055 2.591 19.828 1.00 90.75 211 GLU A O 1
ATOM 1686 N N . ARG A 1 212 ? -8.820 2.888 17.744 1.00 89.50 212 ARG A N 1
ATOM 1687 C CA . ARG A 1 212 ? -7.677 3.705 17.320 1.00 89.50 212 ARG A CA 1
ATOM 1688 C C . ARG A 1 212 ? -7.597 5.023 18.092 1.00 89.50 212 ARG A C 1
ATOM 1690 O O . ARG A 1 212 ? -6.498 5.400 18.503 1.00 89.50 212 ARG A O 1
ATOM 1697 N N . ILE A 1 213 ? -8.731 5.697 18.295 1.00 91.44 213 ILE A N 1
ATOM 1698 C CA . ILE A 1 213 ? -8.821 6.925 19.102 1.00 91.44 213 ILE A CA 1
ATOM 1699 C C . ILE A 1 213 ? -8.456 6.617 20.557 1.00 91.44 213 ILE A C 1
ATOM 1701 O O . ILE A 1 213 ? -7.592 7.281 21.125 1.00 91.44 213 ILE A O 1
ATOM 1705 N N . SER A 1 214 ? -9.055 5.575 21.136 1.00 91.44 214 SER A N 1
ATOM 1706 C CA . SER A 1 214 ? -8.804 5.142 22.513 1.00 91.44 214 SER A CA 1
ATOM 1707 C C . SER A 1 214 ? -7.329 4.804 22.746 1.00 91.44 214 SER A C 1
ATOM 1709 O O . SER A 1 214 ? -6.709 5.324 23.672 1.00 91.44 214 SER A O 1
ATOM 1711 N N . ARG A 1 215 ? -6.710 4.025 21.849 1.00 90.62 215 ARG A N 1
ATOM 1712 C CA . ARG A 1 215 ? -5.280 3.700 21.919 1.00 90.62 215 ARG A CA 1
ATOM 1713 C C . ARG A 1 215 ? -4.414 4.957 21.898 1.00 90.62 215 ARG A C 1
ATOM 1715 O O . ARG A 1 215 ? -3.506 5.069 22.712 1.00 90.62 215 ARG A O 1
ATOM 1722 N N . ARG A 1 216 ? -4.714 5.921 21.020 1.00 89.81 216 ARG A N 1
ATOM 1723 C CA . ARG A 1 216 ? -3.958 7.180 20.950 1.00 89.81 216 ARG A CA 1
ATOM 1724 C C . ARG A 1 216 ? -4.078 7.997 22.235 1.00 89.81 216 ARG A C 1
ATOM 1726 O O . ARG A 1 216 ? -3.086 8.534 22.710 1.00 89.81 216 ARG A O 1
ATOM 1733 N N . LEU A 1 217 ? -5.280 8.059 22.801 1.00 88.56 217 LEU A N 1
ATOM 1734 C CA . LEU A 1 217 ? -5.540 8.727 24.074 1.00 88.56 217 LEU A CA 1
ATOM 1735 C C . LEU A 1 217 ? -4.797 8.070 25.244 1.00 88.56 217 LEU A C 1
ATOM 1737 O O . LEU A 1 217 ? -4.366 8.769 26.158 1.00 88.56 217 LEU A O 1
ATOM 1741 N N . ASN A 1 218 ? -4.644 6.745 25.218 1.00 86.69 218 ASN A N 1
ATOM 1742 C CA . ASN A 1 218 ? -3.927 5.987 26.245 1.00 86.69 218 ASN A CA 1
ATOM 1743 C C . ASN A 1 218 ? -2.400 6.090 26.110 1.00 86.69 218 ASN A C 1
ATOM 1745 O O . ASN A 1 218 ? -1.698 5.975 27.109 1.00 86.69 218 ASN A O 1
ATOM 1749 N N . GLU A 1 219 ? -1.879 6.334 24.903 1.00 86.94 219 GLU A N 1
ATOM 1750 C CA . GLU A 1 219 ? -0.448 6.600 24.670 1.00 86.94 219 GLU A CA 1
ATOM 1751 C C . GLU A 1 219 ? 0.014 7.925 25.299 1.00 86.94 219 GLU A C 1
ATOM 1753 O O . GLU A 1 219 ? 1.194 8.091 25.612 1.00 86.94 219 GLU A O 1
ATOM 1758 N N . TRP A 1 220 ? -0.890 8.889 25.477 1.00 86.69 220 TRP A N 1
ATOM 1759 C CA . TRP A 1 220 ? -0.548 10.196 26.023 1.00 86.69 220 TRP A CA 1
ATOM 1760 C C . TRP A 1 220 ? -0.513 10.175 27.549 1.00 86.69 220 TRP A C 1
ATOM 1762 O O . TRP A 1 220 ? -1.501 9.853 28.208 1.00 86.69 220 TRP A O 1
ATOM 1772 N N . GLN A 1 221 ? 0.624 10.582 28.121 1.00 76.81 221 GLN A N 1
ATOM 1773 C CA . GLN A 1 221 ? 0.799 10.686 29.567 1.00 76.81 221 GLN A CA 1
ATOM 1774 C C . GLN A 1 221 ? -0.003 11.861 30.132 1.00 76.81 221 GLN A C 1
ATOM 1776 O O . GLN A 1 221 ? 0.509 12.962 30.334 1.00 76.81 221 GLN A O 1
ATOM 1781 N N . LYS A 1 222 ? -1.288 11.610 30.394 1.00 72.38 222 LYS A N 1
ATOM 1782 C CA . LYS A 1 222 ? -2.268 12.617 30.827 1.00 72.38 222 LYS A CA 1
ATOM 1783 C C . LYS A 1 222 ? -1.782 13.399 32.053 1.00 72.38 222 LYS A C 1
ATOM 1785 O O . LYS A 1 222 ? -2.002 14.604 32.118 1.00 72.38 222 LYS A O 1
ATOM 1790 N N . ALA A 1 223 ? -1.059 12.746 32.967 1.00 66.69 223 ALA A N 1
ATOM 1791 C CA . ALA A 1 223 ? -0.526 13.333 34.199 1.00 66.69 223 ALA A CA 1
ATOM 1792 C C . ALA A 1 223 ? 0.428 14.527 33.986 1.00 66.69 223 ALA A C 1
ATOM 1794 O O . ALA A 1 223 ? 0.481 15.408 34.835 1.00 66.69 223 ALA A O 1
ATOM 1795 N N . TYR A 1 224 ? 1.139 14.592 32.855 1.00 78.50 224 TYR A N 1
ATOM 1796 C CA . TYR A 1 224 ? 2.131 15.646 32.589 1.00 78.50 224 TYR A CA 1
ATOM 1797 C C . TYR A 1 224 ? 1.640 16.717 31.608 1.00 78.50 224 TYR A C 1
ATOM 1799 O O . TYR A 1 224 ? 2.406 17.587 31.196 1.00 78.50 224 TYR A O 1
ATOM 1807 N N . LEU A 1 225 ? 0.370 16.657 31.199 1.00 85.12 225 LEU A N 1
ATOM 1808 C CA . LEU A 1 225 ? -0.197 17.563 30.206 1.00 85.12 225 LEU A CA 1
ATOM 1809 C C . LEU A 1 225 ? -1.108 18.593 30.866 1.00 85.12 225 LEU A C 1
ATOM 1811 O O . LEU A 1 225 ? -2.099 18.231 31.503 1.00 85.12 225 LEU A O 1
ATOM 1815 N N . SER A 1 226 ? -0.820 19.874 30.621 1.00 88.81 226 SER A N 1
ATOM 1816 C CA . SER A 1 226 ? -1.732 20.968 30.956 1.00 88.81 226 SER A CA 1
ATOM 1817 C C . SER A 1 226 ? -3.047 20.841 30.184 1.00 88.81 226 SER A C 1
ATOM 1819 O O . SER A 1 226 ? -3.106 20.217 29.121 1.00 88.81 226 SER A O 1
ATOM 1821 N N . PHE A 1 227 ? -4.104 21.487 30.677 1.00 88.06 227 PHE A N 1
ATOM 1822 C CA . PHE A 1 227 ? -5.395 21.533 29.987 1.00 88.06 227 PHE A CA 1
ATOM 1823 C C . PHE A 1 227 ? -5.258 22.030 28.533 1.00 88.06 227 PHE A C 1
ATOM 1825 O O . PHE A 1 227 ? -5.739 21.384 27.603 1.00 88.06 227 PHE A O 1
ATOM 1832 N N . GLY A 1 228 ? -4.499 23.112 28.313 1.00 89.75 228 GLY A N 1
ATOM 1833 C CA . GLY A 1 228 ? -4.210 23.634 26.971 1.00 89.75 228 GLY A CA 1
ATOM 1834 C C . GLY A 1 228 ? -3.407 22.667 26.088 1.00 89.75 228 GLY A C 1
ATOM 1835 O O . GLY A 1 228 ? -3.683 22.545 24.891 1.00 89.75 228 GLY A O 1
ATOM 1836 N N . GLY A 1 229 ? -2.470 21.912 26.672 1.00 90.06 229 GLY A N 1
ATOM 1837 C CA . GLY A 1 229 ? -1.740 20.854 25.968 1.00 90.06 229 GLY A CA 1
ATOM 1838 C C . GLY A 1 229 ? -2.658 19.715 25.516 1.00 90.06 229 GLY A C 1
ATOM 1839 O O . GLY A 1 229 ? -2.563 19.251 24.380 1.00 90.06 229 GLY A O 1
ATOM 1840 N N . ARG A 1 230 ? -3.609 19.311 26.368 1.00 90.12 230 ARG A N 1
ATOM 1841 C CA . ARG A 1 230 ? -4.608 18.281 26.040 1.00 90.12 230 ARG A CA 1
ATOM 1842 C C . ARG A 1 230 ? -5.538 18.722 24.913 1.00 90.12 230 ARG A C 1
ATOM 1844 O O . ARG A 1 230 ? -5.740 17.948 23.981 1.00 90.12 230 ARG A O 1
ATOM 1851 N N . ILE A 1 231 ? -6.045 19.959 24.949 1.00 91.06 231 ILE A N 1
ATOM 1852 C CA . ILE A 1 231 ? -6.867 20.518 23.859 1.00 91.06 231 ILE A CA 1
ATOM 1853 C C . ILE A 1 231 ? -6.095 20.510 22.540 1.00 91.06 231 ILE A C 1
ATOM 1855 O O . ILE A 1 231 ? -6.600 20.007 21.536 1.00 91.06 231 ILE A O 1
ATOM 1859 N N . THR A 1 232 ? -4.854 21.000 22.552 1.00 91.69 232 THR A N 1
ATOM 1860 C CA . THR A 1 232 ? -3.997 21.037 21.359 1.00 91.69 232 THR A CA 1
ATOM 1861 C C . THR A 1 232 ? -3.796 19.640 20.763 1.00 91.69 232 THR A C 1
ATOM 1863 O O . THR A 1 232 ? -3.872 19.459 19.546 1.00 91.69 232 THR A O 1
ATOM 1866 N N . LEU A 1 233 ? -3.580 18.618 21.599 1.00 90.44 233 LEU A N 1
ATOM 1867 C CA . LEU A 1 233 ? -3.437 17.230 21.146 1.00 90.44 233 LEU A CA 1
ATOM 1868 C C . LEU A 1 233 ? -4.735 16.657 20.567 1.00 90.44 233 LEU A C 1
ATOM 1870 O O . LEU A 1 233 ? -4.696 16.017 19.514 1.00 90.44 233 LEU A O 1
ATOM 1874 N N . ILE A 1 234 ? -5.885 16.911 21.200 1.00 89.88 234 ILE A N 1
ATOM 1875 C CA . ILE A 1 234 ? -7.190 16.501 20.660 1.00 89.88 234 ILE A CA 1
ATOM 1876 C C . ILE A 1 234 ? -7.384 17.111 19.266 1.00 89.88 234 ILE A C 1
ATOM 1878 O O . ILE A 1 234 ? -7.624 16.379 18.304 1.00 89.88 234 ILE A O 1
ATOM 1882 N N . GLN A 1 235 ? -7.223 18.430 19.147 1.00 89.62 235 GLN A N 1
ATOM 1883 C CA . GLN A 1 235 ? -7.483 19.163 17.909 1.00 89.62 235 GLN A CA 1
ATOM 1884 C C . GLN A 1 235 ? -6.519 18.776 16.780 1.00 89.62 235 GLN A C 1
ATOM 1886 O O . GLN A 1 235 ? -6.956 18.567 15.652 1.00 89.62 235 GLN A O 1
ATOM 1891 N N . SER A 1 236 ? -5.224 18.634 17.080 1.00 89.31 236 SER A N 1
ATOM 1892 C CA . SER A 1 236 ? -4.200 18.321 16.073 1.00 89.31 236 SER A CA 1
ATOM 1893 C C . SER A 1 236 ? -4.193 16.858 15.625 1.00 89.31 236 SER A C 1
ATOM 1895 O O . SER A 1 236 ? -3.850 16.572 14.478 1.00 89.31 236 SER A O 1
ATOM 1897 N N . CYS A 1 237 ? -4.549 15.916 16.507 1.00 86.88 237 CYS A N 1
ATOM 1898 C CA . CYS A 1 237 ? -4.387 14.487 16.233 1.00 86.88 237 CYS A CA 1
ATOM 1899 C C . CYS A 1 237 ? -5.702 13.714 16.126 1.00 86.88 237 CYS A C 1
ATOM 1901 O O . CYS A 1 237 ? -5.783 12.816 15.291 1.00 86.88 237 CYS A O 1
ATOM 1903 N N . LEU A 1 238 ? -6.707 13.992 16.966 1.00 86.69 238 LEU A N 1
ATOM 1904 C CA . LEU A 1 238 ? -7.921 13.168 17.036 1.00 86.69 238 LEU A CA 1
ATOM 1905 C C . LEU A 1 238 ? -8.999 13.617 16.061 1.00 86.69 238 LEU A C 1
ATOM 1907 O O . LEU A 1 238 ? -9.641 12.755 15.470 1.00 86.69 238 LEU A O 1
ATOM 1911 N N . THR A 1 239 ? -9.170 14.924 15.848 1.00 81.88 239 THR A N 1
ATOM 1912 C CA . THR A 1 239 ? -10.208 15.471 14.954 1.00 81.88 239 THR A CA 1
ATOM 1913 C C . THR A 1 239 ? -10.125 14.892 13.540 1.00 81.88 239 THR A C 1
ATOM 1915 O O . THR A 1 239 ? -11.145 14.666 12.897 1.00 81.88 239 THR A O 1
ATOM 1918 N N . HIS A 1 240 ? -8.916 14.574 13.073 1.00 85.50 240 HIS A N 1
ATOM 1919 C CA . HIS A 1 240 ? -8.694 14.018 11.740 1.00 85.50 240 HIS A CA 1
ATOM 1920 C C . HIS A 1 240 ? -8.844 12.492 11.651 1.00 85.50 240 HIS A C 1
ATOM 1922 O O . HIS A 1 240 ? -8.963 11.964 10.545 1.00 85.50 240 HIS A O 1
ATOM 1928 N N . MET A 1 241 ? -8.840 11.757 12.771 1.00 87.88 241 MET A N 1
ATOM 1929 C CA . MET A 1 241 ? -8.923 10.288 12.732 1.00 87.88 241 MET A CA 1
ATOM 1930 C C . MET A 1 241 ? -10.261 9.777 12.174 1.00 87.88 241 MET A C 1
ATOM 1932 O O . MET A 1 241 ? -10.221 8.869 11.339 1.00 87.88 241 MET A O 1
ATOM 1936 N N . PRO A 1 242 ? -11.425 10.350 12.550 1.00 88.94 242 PRO A N 1
ATOM 1937 C CA . PRO A 1 242 ? -12.707 9.964 11.971 1.00 88.94 242 PRO A CA 1
ATOM 1938 C C . PRO A 1 242 ? -12.877 10.386 10.516 1.00 88.94 242 PRO A C 1
ATOM 1940 O O . PRO A 1 242 ? -13.627 9.732 9.801 1.00 88.94 242 PRO A O 1
ATOM 1943 N N . CYS A 1 243 ? -12.193 11.442 10.050 1.00 89.56 243 CYS A N 1
ATOM 1944 C CA . CYS A 1 243 ? -12.424 12.026 8.721 1.00 89.56 243 CYS A CA 1
ATOM 1945 C C . CYS A 1 243 ? -12.369 10.995 7.589 1.00 89.56 243 CYS A C 1
ATOM 1947 O O . CYS A 1 243 ? -13.124 11.101 6.629 1.00 89.56 243 CYS A O 1
ATOM 1949 N N . TYR A 1 244 ? -11.513 9.978 7.710 1.00 88.81 244 TYR A N 1
ATOM 1950 C CA . TYR A 1 244 ? -11.434 8.913 6.718 1.00 88.81 244 TYR A CA 1
ATOM 1951 C C . TYR A 1 244 ? -12.715 8.068 6.645 1.00 88.81 244 TYR A C 1
ATOM 1953 O O . TYR A 1 244 ? -13.234 7.851 5.556 1.00 88.81 244 TYR A O 1
ATOM 1961 N N . PHE A 1 245 ? -13.281 7.669 7.788 1.00 88.75 245 PHE A N 1
ATOM 1962 C CA . PHE A 1 245 ? -14.572 6.972 7.843 1.00 88.75 245 PHE A CA 1
ATOM 1963 C C . PHE A 1 245 ? -15.719 7.897 7.419 1.00 88.75 245 PHE A C 1
ATOM 1965 O O . PHE A 1 245 ? -16.566 7.513 6.617 1.00 88.75 245 PHE A O 1
ATOM 1972 N N . LEU A 1 246 ? -15.711 9.140 7.909 1.00 89.56 246 LEU A N 1
ATOM 1973 C CA . LEU A 1 246 ? -16.747 10.140 7.634 1.00 89.56 246 LEU A CA 1
ATOM 1974 C C . LEU A 1 246 ? -16.803 10.570 6.164 1.00 89.56 246 LEU A C 1
ATOM 1976 O O . LEU A 1 246 ? -17.823 11.085 5.719 1.00 89.56 246 LEU A O 1
ATOM 1980 N N . SER A 1 247 ? -15.725 10.353 5.406 1.00 88.81 247 SER A N 1
ATOM 1981 C CA . SER A 1 247 ? -15.705 10.629 3.968 1.00 88.81 247 SER A CA 1
ATOM 1982 C C . SER A 1 247 ? -16.597 9.690 3.149 1.00 88.81 247 SER A C 1
ATOM 1984 O O . SER A 1 247 ? -16.947 10.033 2.023 1.00 88.81 247 SER A O 1
ATOM 1986 N N . LEU A 1 248 ? -16.974 8.533 3.708 1.00 84.75 248 LEU A N 1
ATOM 1987 C CA . LEU A 1 248 ? -17.825 7.531 3.055 1.00 84.75 248 LEU A CA 1
ATOM 1988 C C . LEU A 1 248 ? -19.104 7.223 3.836 1.00 84.75 248 LEU A C 1
ATOM 1990 O O . LEU A 1 248 ? -20.113 6.861 3.237 1.00 84.75 248 LEU A O 1
ATOM 1994 N N . PHE A 1 249 ? -19.087 7.366 5.163 1.00 85.88 249 PHE A N 1
ATOM 1995 C CA . PHE A 1 249 ? -20.165 6.891 6.024 1.00 85.88 249 PHE A CA 1
ATOM 1996 C C . PHE A 1 249 ? -20.702 7.990 6.935 1.00 85.88 249 PHE A C 1
ATOM 1998 O O . PHE A 1 249 ? -19.950 8.739 7.560 1.00 85.88 249 PHE A O 1
ATOM 2005 N N . LYS A 1 250 ? -22.030 8.037 7.083 1.00 86.75 250 LYS A N 1
ATOM 2006 C CA . LYS A 1 250 ? -22.684 8.901 8.068 1.00 86.75 250 LYS A CA 1
ATOM 2007 C C . LYS A 1 250 ? -22.584 8.271 9.457 1.00 86.75 250 LYS A C 1
ATOM 2009 O O . LYS A 1 250 ? -23.042 7.150 9.664 1.00 86.75 250 LYS A O 1
ATOM 2014 N N . ILE A 1 251 ? -22.021 9.010 10.409 1.00 89.56 251 ILE A N 1
ATOM 2015 C CA . ILE A 1 251 ? -21.851 8.549 11.790 1.00 89.56 251 ILE A CA 1
ATOM 2016 C C . ILE A 1 251 ? -23.187 8.495 12.556 1.00 89.56 251 ILE A C 1
ATOM 2018 O O . ILE A 1 251 ? -23.957 9.459 12.503 1.00 89.56 251 ILE A O 1
ATOM 2022 N N . PRO A 1 252 ? -23.479 7.402 13.288 1.00 90.75 252 PRO A N 1
ATOM 2023 C CA . PRO A 1 252 ? -24.595 7.354 14.227 1.00 90.75 252 PRO A CA 1
ATOM 2024 C C . PRO A 1 252 ? -24.376 8.277 15.431 1.00 90.75 252 PRO A C 1
ATOM 2026 O O . PRO A 1 252 ? -23.262 8.389 15.945 1.00 90.75 252 PRO A O 1
ATOM 2029 N N . THR A 1 253 ? -25.454 8.863 15.958 1.00 90.88 253 THR A N 1
ATOM 2030 C CA . THR A 1 253 ? -25.400 9.749 17.136 1.00 90.88 253 THR A CA 1
ATOM 2031 C C . THR A 1 253 ? -24.770 9.069 18.355 1.00 90.88 253 THR A C 1
ATOM 2033 O O . THR A 1 253 ? -23.990 9.689 19.072 1.00 90.88 253 THR A O 1
ATOM 2036 N N . SER A 1 254 ? -25.037 7.775 18.563 1.00 90.75 254 SER A N 1
ATOM 2037 C CA . SER A 1 254 ? -24.444 6.987 19.654 1.00 90.75 254 SER A CA 1
ATOM 2038 C C . SER A 1 254 ? -22.918 6.885 19.551 1.00 90.75 254 SER A C 1
ATOM 2040 O O . SER A 1 254 ? -22.217 6.965 20.559 1.00 90.75 254 SER A O 1
ATOM 2042 N N . VAL A 1 255 ? -22.392 6.742 18.333 1.00 91.88 255 VAL A N 1
ATOM 2043 C CA . VAL A 1 255 ? -20.951 6.663 18.062 1.00 91.88 255 VAL A CA 1
ATOM 2044 C C . VAL A 1 255 ? -20.303 8.032 18.259 1.00 91.88 255 VAL A C 1
ATOM 2046 O O . VAL A 1 255 ? -19.266 8.116 18.914 1.00 91.88 255 VAL A O 1
ATOM 2049 N N . ALA A 1 256 ? -20.930 9.103 17.762 1.00 91.75 256 ALA A N 1
ATOM 2050 C CA . ALA A 1 256 ? -20.458 10.470 17.979 1.00 91.75 256 ALA A CA 1
ATOM 2051 C C . ALA A 1 256 ? -20.368 10.799 19.481 1.00 91.75 256 ALA A C 1
ATOM 2053 O O . ALA A 1 256 ? -19.306 11.192 19.962 1.00 91.75 256 ALA A O 1
ATOM 2054 N N . ALA A 1 257 ? -21.426 10.502 20.242 1.00 93.19 257 ALA A N 1
ATOM 2055 C CA . ALA A 1 257 ? -21.452 10.688 21.692 1.00 93.19 257 ALA A CA 1
ATOM 2056 C C . ALA A 1 257 ? -20.354 9.883 22.414 1.00 93.19 257 ALA A C 1
ATOM 2058 O O . ALA A 1 257 ? -19.740 10.370 23.364 1.00 93.19 257 ALA A O 1
ATOM 2059 N N . LYS A 1 258 ? -20.052 8.660 21.950 1.00 93.12 258 LYS A N 1
ATOM 2060 C CA . LYS A 1 258 ? -18.965 7.833 22.503 1.00 93.12 258 LYS A CA 1
ATOM 2061 C C . LYS A 1 258 ? -17.585 8.456 22.257 1.00 93.12 258 LYS A C 1
ATOM 2063 O O . LYS A 1 258 ? -16.751 8.438 23.160 1.00 93.12 258 LYS A O 1
ATOM 2068 N N . ILE A 1 259 ? -17.341 9.034 21.078 1.00 92.19 259 ILE A N 1
ATOM 2069 C CA . ILE A 1 259 ? -16.084 9.742 20.771 1.00 92.19 259 ILE A CA 1
ATOM 2070 C C . ILE A 1 259 ? -15.949 11.001 21.628 1.00 92.19 259 ILE A C 1
ATOM 2072 O O . ILE A 1 259 ? -14.892 11.224 22.218 1.00 92.19 259 ILE A O 1
ATOM 2076 N N . GLU A 1 260 ? -17.014 11.798 21.736 1.00 92.62 260 GLU A N 1
ATOM 2077 C CA . GLU A 1 260 ? -17.023 12.993 22.582 1.00 92.62 260 GLU A CA 1
ATOM 2078 C C . GLU A 1 260 ? -16.735 12.653 24.041 1.00 92.62 260 GLU A C 1
ATOM 2080 O O . GLU A 1 260 ? -15.955 13.346 24.691 1.00 92.62 260 GLU A O 1
ATOM 2085 N N . ARG A 1 261 ? -17.321 11.564 24.553 1.00 93.31 261 ARG A N 1
ATOM 2086 C CA . ARG A 1 261 ? -17.052 11.084 25.909 1.00 93.31 261 ARG A CA 1
ATOM 2087 C C . ARG A 1 261 ? -15.573 10.752 26.102 1.00 93.31 261 ARG A C 1
ATOM 2089 O O . ARG A 1 261 ? -14.967 11.268 27.030 1.00 93.31 261 ARG A O 1
ATOM 2096 N N . LEU A 1 262 ? -14.962 9.996 25.185 1.00 91.88 262 LEU A N 1
ATOM 2097 C CA . LEU A 1 262 ? -13.527 9.679 25.247 1.00 91.88 262 LEU A CA 1
ATOM 2098 C C . LEU A 1 262 ? -12.640 10.936 25.256 1.00 91.88 262 LEU A C 1
ATOM 2100 O O . LEU A 1 262 ? -11.644 10.991 25.980 1.00 91.88 262 LEU A O 1
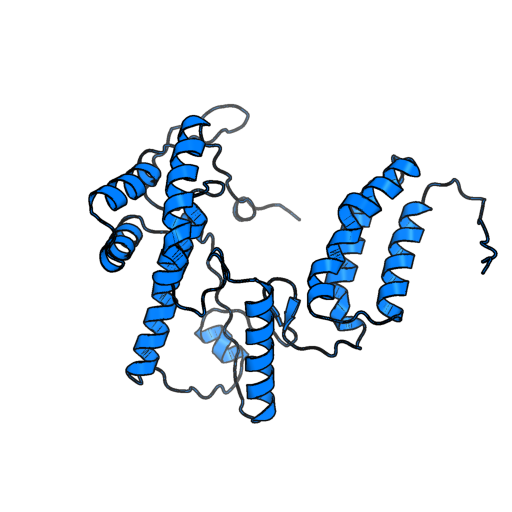ATOM 2104 N N . GLN A 1 263 ? -12.992 11.947 24.457 1.00 91.19 263 GLN A N 1
ATOM 2105 C CA . GLN A 1 263 ? -12.269 13.219 24.420 1.00 91.19 263 GLN A CA 1
ATOM 2106 C C . GLN A 1 263 ? -12.449 14.020 25.715 1.00 91.19 263 GLN A C 1
ATOM 2108 O O . GLN A 1 263 ? -11.463 14.539 26.240 1.00 91.19 263 GLN A O 1
ATOM 2113 N N . LYS A 1 264 ? -13.676 14.090 26.252 1.00 90.75 264 LYS A N 1
ATOM 2114 C CA . LYS A 1 264 ? -13.988 14.750 27.530 1.00 90.75 264 LYS A CA 1
ATOM 2115 C C . LYS A 1 264 ? -13.239 14.082 28.681 1.00 90.75 264 LYS A C 1
ATOM 2117 O O . LYS A 1 264 ? -12.539 14.771 29.415 1.00 90.75 264 LYS A O 1
ATOM 2122 N N . ASP A 1 265 ? -13.300 12.759 28.785 1.00 89.75 265 ASP A N 1
ATOM 2123 C CA . ASP A 1 265 ? -12.623 12.004 29.842 1.00 89.75 265 ASP A CA 1
ATOM 2124 C C . ASP A 1 265 ? -11.110 12.276 29.828 1.00 89.75 265 ASP A C 1
ATOM 2126 O O . ASP A 1 265 ? -10.510 12.543 30.866 1.00 89.75 265 ASP A O 1
ATOM 2130 N N . PHE A 1 266 ? -10.481 12.292 28.647 1.00 89.19 266 PHE A N 1
ATOM 2131 C CA . PHE A 1 266 ? -9.065 12.649 28.516 1.00 89.19 266 PHE A CA 1
ATOM 2132 C C . PHE A 1 266 ? -8.770 14.103 28.891 1.00 89.19 266 PHE A C 1
ATOM 2134 O O . PHE A 1 266 ? -7.763 14.386 29.541 1.00 89.19 266 PHE A O 1
ATOM 2141 N N . LEU A 1 267 ? -9.625 15.033 28.468 1.00 89.06 267 LEU A N 1
ATOM 2142 C CA . LEU A 1 267 ? -9.442 16.450 28.749 1.00 89.06 267 LEU A CA 1
ATOM 2143 C C . LEU A 1 267 ? -9.450 16.711 30.262 1.00 89.06 267 LEU A C 1
ATOM 2145 O O . LEU A 1 267 ? -8.585 17.435 30.761 1.00 89.06 267 LEU A O 1
ATOM 2149 N N . TRP A 1 268 ? -10.350 16.047 30.992 1.00 85.38 268 TRP A N 1
ATOM 2150 C CA . TRP A 1 268 ? -10.584 16.269 32.420 1.00 85.38 268 TRP A CA 1
ATOM 2151 C C . TRP A 1 268 ? -9.786 15.359 33.367 1.00 85.38 268 TRP A C 1
ATOM 2153 O O . TRP A 1 268 ? -9.709 15.674 34.550 1.00 85.38 268 TRP A O 1
ATOM 2163 N N . SER A 1 269 ? -9.102 14.308 32.889 1.00 77.12 269 SER A N 1
ATOM 2164 C CA . SER A 1 269 ? -8.353 13.322 33.707 1.00 77.12 269 SER A CA 1
ATOM 2165 C C . SER A 1 269 ? -7.063 13.848 34.379 1.00 77.12 269 SER A C 1
ATOM 2167 O O . SER A 1 269 ? -5.999 13.241 34.300 1.00 77.12 269 SER A O 1
ATOM 2169 N N . GLY A 1 270 ? -7.082 15.049 34.941 1.00 60.75 270 GLY A N 1
ATOM 2170 C CA . GLY A 1 270 ? -5.976 15.646 35.704 1.00 60.75 270 GLY A CA 1
ATOM 2171 C C . GLY A 1 270 ? -6.229 17.087 36.125 1.00 60.75 270 GLY A C 1
ATOM 2172 O O . GLY A 1 270 ? -5.314 17.752 36.596 1.00 60.75 270 GLY A O 1
ATOM 2173 N N . VAL A 1 271 ? -7.470 17.559 35.989 1.00 56.53 271 VAL A N 1
ATOM 2174 C CA . VAL A 1 271 ? -7.987 18.504 36.975 1.00 56.53 271 VAL A CA 1
ATOM 2175 C C . VAL A 1 271 ? -8.104 17.694 38.263 1.00 56.53 271 VAL A C 1
ATOM 2177 O O . VAL A 1 271 ? -8.717 16.629 38.237 1.00 56.53 271 VAL A O 1
ATOM 2180 N N . GLY A 1 272 ? -7.409 18.118 39.323 1.00 51.06 272 GLY A N 1
ATOM 2181 C CA . GLY A 1 272 ? -7.367 17.396 40.595 1.00 51.06 272 GLY A CA 1
ATOM 2182 C C . GLY A 1 272 ? -8.760 16.945 41.028 1.00 51.06 272 GLY A C 1
ATOM 2183 O O . GLY A 1 272 ? -9.736 17.672 40.827 1.00 51.06 272 GLY A O 1
ATOM 2184 N N . GLU A 1 273 ? -8.834 15.728 41.563 1.00 43.00 273 GLU A N 1
ATOM 2185 C CA . GLU A 1 273 ? -10.030 15.156 42.177 1.00 43.00 273 GLU A CA 1
ATOM 2186 C C . GLU A 1 273 ? -10.753 16.234 43.004 1.00 43.00 273 GLU A C 1
ATOM 2188 O O . GLU A 1 273 ? -10.200 16.737 43.979 1.00 43.00 273 GLU A O 1
ATOM 2193 N N . GLY A 1 274 ? -11.956 16.649 42.585 1.00 43.53 274 GLY A N 1
ATOM 2194 C CA . GLY A 1 274 ? -12.802 17.505 43.426 1.00 43.53 274 GLY A CA 1
ATOM 2195 C C . GLY A 1 274 ? -13.545 18.680 42.791 1.00 43.53 274 GLY A C 1
ATOM 2196 O O . GLY A 1 274 ? -14.178 19.419 43.539 1.00 43.53 274 GLY A O 1
ATOM 2197 N N . LYS A 1 275 ? -13.541 18.896 41.468 1.00 42.22 275 LYS A N 1
ATOM 2198 C CA . LYS A 1 275 ? -14.481 19.863 40.857 1.00 42.22 275 LYS A CA 1
ATOM 2199 C C . LYS A 1 275 ? -15.143 19.305 39.603 1.00 42.22 275 LYS A C 1
ATOM 2201 O O . LYS A 1 275 ? -14.666 19.509 38.490 1.00 42.22 275 LYS A O 1
ATOM 2206 N N . GLU A 1 276 ? -16.271 18.626 39.800 1.00 39.69 276 GLU A N 1
ATOM 2207 C CA . GLU A 1 276 ? -17.263 18.433 38.743 1.00 39.69 276 GLU A CA 1
ATOM 2208 C C . GLU A 1 276 ? -17.783 19.810 38.313 1.00 39.69 276 GLU A C 1
ATOM 2210 O O . GLU A 1 276 ? -18.502 20.484 39.049 1.00 39.69 276 GLU A O 1
ATOM 2215 N N . ILE A 1 277 ? -17.386 20.265 37.124 1.00 48.72 277 ILE A N 1
ATOM 2216 C CA . ILE A 1 277 ? -18.014 21.424 36.491 1.00 48.72 277 ILE A CA 1
ATOM 2217 C C . ILE A 1 277 ? -19.270 20.911 35.787 1.00 48.72 277 ILE A C 1
ATOM 2219 O O . ILE A 1 277 ? -19.202 20.313 34.712 1.00 48.72 277 ILE A O 1
ATOM 2223 N N . ILE A 1 278 ? -20.417 21.135 36.426 1.00 38.44 278 ILE A N 1
ATOM 2224 C CA . ILE A 1 278 ? -21.744 20.953 35.838 1.00 38.44 278 ILE A CA 1
ATOM 2225 C C . ILE A 1 278 ? -21.942 22.069 34.807 1.00 38.44 278 ILE A C 1
ATOM 2227 O O . ILE A 1 278 ? -21.930 23.250 35.154 1.00 38.44 278 ILE A O 1
ATOM 2231 N N . TRP A 1 279 ? -22.122 21.713 33.535 1.00 41.91 279 TRP A N 1
ATOM 2232 C CA . TRP A 1 279 ? -22.541 22.673 32.515 1.00 41.91 279 TRP A CA 1
ATOM 2233 C C . TRP A 1 279 ? -24.062 22.834 32.559 1.00 41.91 279 TRP A C 1
ATOM 2235 O O . TRP A 1 279 ? -24.792 21.878 32.303 1.00 41.91 279 TRP A O 1
ATOM 2245 N N . LEU A 1 280 ? -24.536 24.054 32.821 1.00 39.00 280 LEU A N 1
ATOM 2246 C CA . LEU A 1 280 ? -25.851 24.497 32.364 1.00 39.00 280 LEU A CA 1
ATOM 2247 C C . LEU A 1 280 ? -25.693 24.949 30.908 1.00 39.00 280 LEU A C 1
ATOM 2249 O O . LEU A 1 280 ? -24.940 25.879 30.622 1.00 39.00 280 LEU A O 1
ATOM 2253 N N . ALA A 1 281 ? -26.357 24.254 29.988 1.00 37.25 281 ALA A N 1
ATOM 2254 C CA . ALA A 1 281 ? -26.420 24.655 28.589 1.00 37.25 281 ALA A CA 1
ATOM 2255 C C . ALA A 1 281 ? -27.304 25.909 28.458 1.00 37.25 281 ALA A C 1
ATOM 2257 O O . ALA A 1 281 ? -28.487 25.868 28.791 1.00 37.25 281 ALA A O 1
ATOM 2258 N N . GLY A 1 282 ? -26.719 27.014 27.993 1.00 34.31 282 GLY A N 1
ATOM 2259 C CA . GLY A 1 282 ? -27.449 28.150 27.429 1.00 34.31 282 GLY A CA 1
ATOM 2260 C C . GLY A 1 282 ? -27.603 27.956 25.919 1.00 34.31 282 GLY A C 1
ATOM 2261 O O . GLY A 1 282 ? -26.665 27.469 25.292 1.00 34.31 282 GLY A O 1
ATOM 2262 N N . MET A 1 283 ? -28.801 28.283 25.424 1.00 33.66 283 MET A N 1
ATOM 2263 C CA . MET A 1 283 ? -29.359 28.097 24.069 1.00 33.66 283 MET A CA 1
ATOM 2264 C C . MET A 1 283 ? -28.404 28.285 22.887 1.00 33.66 283 MET A C 1
ATOM 2266 O O . MET A 1 283 ? -27.608 29.248 22.907 1.00 33.66 283 MET A O 1
#

Solvent-accessible surface area (backbone atoms only — not comparable to full-atom values): 17563 Å² total; per-residue (Å²): 132,87,83,54,78,86,79,59,81,78,71,57,91,71,54,72,70,56,50,52,54,36,41,54,53,27,54,58,50,47,72,51,40,56,82,75,42,61,87,85,62,39,73,91,30,72,96,48,49,75,64,57,54,51,52,53,52,39,51,56,52,51,52,43,55,74,70,70,56,90,82,80,88,85,85,85,79,64,84,62,56,44,62,67,39,50,54,70,58,48,50,51,51,41,48,76,71,68,52,51,71,70,57,48,51,52,56,49,49,69,58,60,74,44,71,46,60,52,69,58,94,86,41,77,48,73,77,42,69,60,86,51,32,46,52,45,85,44,69,38,32,64,57,55,48,46,59,54,55,40,48,55,58,50,50,54,51,52,34,51,78,67,66,71,64,76,91,79,89,74,93,42,69,66,62,52,18,61,76,68,76,50,84,78,78,70,85,62,44,76,52,100,88,38,65,40,66,72,58,71,81,43,70,74,67,48,41,73,60,51,51,52,52,50,52,55,60,68,70,48,68,50,87,82,49,52,65,70,54,41,52,50,49,43,63,75,57,50,65,61,63,54,49,71,56,57,73,81,43,78,79,43,71,72,56,52,52,51,53,52,48,56,52,50,53,62,55,51,61,66,62,68,95,85,71,87,81,81,81,80,87,76,134

Organism: Vitis vinifera (NCBI:txid29760)